Protein AF-A0A3A5IZF4-F1 (afdb_monomer_lite)

Sequence (288 aa):
MKKIKGKARSFSYKRKKVEIQNDMLWRGYRSPIVLQDYNLAYYPVPKCACTTVKEALYLKKYGENHRSLAKSIHRMLPSTTLPEGRLPSTGMTTVAVVREPLERLASAYRHIIVRSRSLERFYDRGDLRGLDPAPDMSGFVSNIEAYCEISHQIRHHVRSFTDFLGHDLSFFDYLIPMEQLSNTAFPNVDLELEYSNSSPTSDVSLTDEAMAKAMSFLAPDYEAMGGIYSKPSDSSWPGYVKSSQLWRYDVAETESKIVDMTKLPSSRLFMKQASGFLRHQLIRGVLD

Foldseek 3Di:
DDDDDDDDDPPPPPPPPDPLQVVLADPPHLDFRDDVVLLETEQEAAQLCSQLVLQQVSCQNPVDGCVVVVDRSCVRRPRAFDVVLDDDPPVGAYEYEDEALVVLLVSLCLPCQVPVLVLVVCVVVVNLVPQDSRDALQSCLVCVVSVVVRDVSSVRSNPAPSRRNNLDVLPHQFYHYSVCVCVDADHSDGTNRPDDPPRDPDLRAYDPVSLVSSCVSCVSNQVSCPPPDHDDDQPPDQSYDPPDDHDDDDPPPPPDDRPSSVPPPPCPPPDPPPPDDDDDDDDDDDDD

pLDDT: mean 73.34, std 24.17, range [23.0, 97.62]

Radius of gyration: 24.53 Å; chains: 1; bounding box: 95×65×72 Å

Secondary structure (DSSP, 8-state):
-----------------SHHHHTTBGGG-SSSEEEGGGTEEEEPPTTTTHHHHHHHHHHHHHSS-GGGGTS-HHHHS---PPGGGPPP--SSEEEEEE--HHHHHHHHHIIIIIIT-TTHHHHTTTTTTT--SS--HHHHHHTHHHHHHH-HHHHHHHS-HHHHH-S-GGG-SEEEEGGGGGGSPPTTS---------S--------HHHHHHHHHHTHHHHHHTBTTB-PPPTT--TT---TT-------TT-TT----GGGS---TTS---S--SS----------

Structure (mmCIF, N/CA/C/O backbone):
data_AF-A0A3A5IZF4-F1
#
_entry.id   AF-A0A3A5IZF4-F1
#
loop_
_atom_site.group_PDB
_atom_site.id
_atom_site.type_symbol
_atom_site.label_atom_id
_atom_site.label_alt_id
_atom_site.label_comp_id
_atom_site.label_asym_id
_atom_site.label_entity_id
_atom_site.label_seq_id
_atom_site.pdbx_PDB_ins_code
_atom_site.Cartn_x
_atom_site.Cartn_y
_atom_site.Cartn_z
_atom_site.occupancy
_atom_site.B_iso_or_equiv
_atom_site.auth_seq_id
_atom_site.auth_comp_id
_atom_site.auth_asym_id
_atom_site.auth_atom_id
_atom_site.pdbx_PDB_model_num
ATOM 1 N N . MET A 1 1 ? 46.030 5.845 47.466 1.00 42.72 1 MET A N 1
ATOM 2 C CA . MET A 1 1 ? 44.941 6.009 46.470 1.00 42.72 1 MET A CA 1
ATOM 3 C C . MET A 1 1 ? 43.845 4.975 46.742 1.00 42.72 1 MET A C 1
ATOM 5 O O . MET A 1 1 ? 44.114 3.784 46.645 1.00 42.72 1 MET A O 1
ATOM 9 N N . LYS A 1 2 ? 42.642 5.401 47.160 1.00 38.25 2 LYS A N 1
ATOM 10 C CA . LYS A 1 2 ? 41.496 4.510 47.446 1.00 38.25 2 LYS A CA 1
ATOM 11 C C . LYS A 1 2 ? 40.803 4.120 46.130 1.00 38.25 2 LYS A C 1
ATOM 13 O O . LYS A 1 2 ? 40.319 4.994 45.420 1.00 38.25 2 LYS A O 1
ATOM 18 N N . LYS A 1 3 ? 40.749 2.823 45.801 1.00 37.09 3 LYS A N 1
ATOM 19 C CA . LYS A 1 3 ? 39.998 2.306 44.640 1.00 37.09 3 LYS A CA 1
ATOM 20 C C . LYS A 1 3 ? 38.497 2.316 44.950 1.00 37.09 3 LYS A C 1
ATOM 22 O O . LYS A 1 3 ? 38.030 1.527 45.768 1.00 37.09 3 LYS A O 1
ATOM 27 N N . ILE A 1 4 ? 37.748 3.192 44.285 1.00 41.44 4 ILE A N 1
ATOM 28 C CA . ILE A 1 4 ? 36.281 3.207 44.308 1.00 41.44 4 ILE A CA 1
ATOM 29 C C . ILE A 1 4 ? 35.794 2.077 43.388 1.00 41.44 4 ILE A C 1
ATOM 31 O O . ILE A 1 4 ? 35.966 2.137 42.173 1.00 41.44 4 ILE A O 1
ATOM 35 N N . LYS A 1 5 ? 35.217 1.015 43.964 1.00 40.66 5 LYS A N 1
ATOM 36 C CA . LYS A 1 5 ? 34.540 -0.051 43.209 1.00 40.66 5 LYS A CA 1
ATOM 37 C C . LYS A 1 5 ? 33.142 0.435 42.813 1.00 40.66 5 LYS A C 1
ATOM 39 O O . LYS A 1 5 ? 32.214 0.370 43.616 1.00 40.66 5 LYS A O 1
ATOM 44 N N . GLY A 1 6 ? 32.990 0.917 41.582 1.00 39.72 6 GLY A N 1
ATOM 45 C CA . GLY A 1 6 ? 31.678 1.179 40.991 1.00 39.72 6 GLY A CA 1
ATOM 46 C C . GLY A 1 6 ? 30.940 -0.136 40.730 1.00 39.72 6 GLY A C 1
ATOM 47 O O . GLY A 1 6 ? 31.374 -0.938 39.907 1.00 39.72 6 GLY A O 1
ATOM 48 N N . LYS A 1 7 ? 29.831 -0.377 41.438 1.00 40.91 7 LYS A N 1
ATOM 49 C CA . LYS A 1 7 ? 28.883 -1.452 41.109 1.00 40.91 7 LYS A CA 1
ATOM 50 C C . LYS A 1 7 ? 28.214 -1.109 39.776 1.00 40.91 7 LYS A C 1
ATOM 52 O O . LYS A 1 7 ? 27.367 -0.221 39.728 1.00 40.91 7 LYS A O 1
ATOM 57 N N . ALA A 1 8 ? 28.569 -1.827 38.714 1.00 38.34 8 ALA A N 1
ATOM 58 C CA . ALA A 1 8 ? 27.803 -1.822 37.476 1.00 38.34 8 ALA A CA 1
ATOM 59 C C . ALA A 1 8 ? 26.391 -2.353 37.775 1.00 38.34 8 ALA A C 1
ATOM 61 O O . ALA A 1 8 ? 26.216 -3.519 38.131 1.00 38.34 8 ALA A O 1
ATOM 62 N N . ARG A 1 9 ? 25.379 -1.482 37.691 1.00 42.41 9 ARG A N 1
ATOM 63 C CA . ARG A 1 9 ? 23.973 -1.894 37.718 1.00 42.41 9 ARG A CA 1
ATOM 64 C C . ARG A 1 9 ? 23.680 -2.592 36.393 1.00 42.41 9 ARG A C 1
ATOM 66 O O . ARG A 1 9 ? 23.630 -1.940 35.354 1.00 42.41 9 ARG A O 1
ATOM 73 N N . SER A 1 10 ? 23.502 -3.908 36.423 1.00 33.62 10 SER A N 1
ATOM 74 C CA . SER A 1 10 ? 22.972 -4.649 35.285 1.00 33.62 10 SER A CA 1
ATOM 75 C C . SER A 1 10 ? 21.503 -4.262 35.092 1.00 33.62 10 SER A C 1
ATOM 77 O O . SER A 1 10 ? 20.615 -4.690 35.827 1.00 33.62 10 SER A O 1
ATOM 79 N N . PHE A 1 11 ? 21.233 -3.415 34.100 1.00 35.97 11 PHE A N 1
ATOM 80 C CA . PHE A 1 11 ? 19.876 -3.216 33.603 1.00 35.97 11 PHE A CA 1
ATOM 81 C C . PHE A 1 11 ? 19.454 -4.488 32.857 1.00 35.97 11 PHE A C 1
ATOM 83 O O . PHE A 1 11 ? 19.734 -4.673 31.675 1.00 35.97 11 PHE A O 1
ATOM 90 N N . SER A 1 12 ? 18.803 -5.403 33.574 1.00 34.12 12 SER A N 1
ATOM 91 C CA . SER A 1 12 ? 18.120 -6.550 32.981 1.00 34.12 12 SER A CA 1
ATOM 92 C C . SER A 1 12 ? 16.868 -6.053 32.255 1.00 34.12 12 SER A C 1
ATOM 94 O O . SER A 1 12 ? 15.780 -6.003 32.832 1.00 34.12 12 SER A O 1
ATOM 96 N N . TYR A 1 13 ? 17.008 -5.696 30.979 1.00 39.75 13 TYR A N 1
ATOM 97 C CA . TYR A 1 13 ? 15.871 -5.442 30.099 1.00 39.75 13 TYR A CA 1
ATOM 98 C C . TYR A 1 13 ? 15.154 -6.778 29.843 1.00 39.75 13 TYR A C 1
ATOM 100 O O . TYR A 1 13 ? 15.543 -7.561 28.972 1.00 39.75 13 TYR A O 1
ATOM 108 N N . LYS A 1 14 ? 14.127 -7.094 30.646 1.00 39.78 14 LYS A N 1
ATOM 109 C CA . LYS A 1 14 ? 13.234 -8.227 30.369 1.00 39.78 14 LYS A CA 1
ATOM 110 C C . LYS A 1 14 ? 12.574 -7.959 29.016 1.00 39.78 14 LYS A C 1
ATOM 112 O O . LYS A 1 14 ? 11.719 -7.088 28.903 1.00 39.78 14 LYS A O 1
ATOM 117 N N . ARG A 1 15 ? 12.978 -8.692 27.974 1.00 43.16 15 ARG A N 1
ATOM 118 C CA . ARG A 1 15 ? 12.297 -8.678 26.672 1.00 43.16 15 ARG A CA 1
ATOM 119 C C . ARG A 1 15 ? 10.839 -9.108 26.886 1.00 43.16 15 ARG A C 1
ATOM 121 O O . ARG A 1 15 ? 10.589 -10.306 26.989 1.00 43.16 15 ARG A O 1
ATOM 128 N N . LYS A 1 16 ? 9.893 -8.158 26.907 1.00 46.53 16 LYS A N 1
ATOM 129 C CA . LYS A 1 16 ? 8.467 -8.403 26.617 1.00 46.53 16 LYS A CA 1
ATOM 130 C C . LYS A 1 16 ? 8.398 -8.970 25.195 1.00 46.53 16 LYS A C 1
ATOM 132 O O . LYS A 1 16 ? 8.444 -8.239 24.208 1.00 46.53 16 LYS A O 1
ATOM 137 N N . LYS A 1 17 ? 8.483 -10.293 25.067 1.00 44.72 17 LYS A N 1
ATOM 138 C CA . LYS A 1 17 ? 8.688 -10.974 23.787 1.00 44.72 17 LYS A CA 1
ATOM 139 C C . LYS A 1 17 ? 7.335 -11.499 23.295 1.00 44.72 17 LYS A C 1
ATOM 141 O O . LYS A 1 17 ? 6.759 -12.374 23.914 1.00 44.72 17 LYS A O 1
ATOM 146 N N . VAL A 1 18 ? 6.915 -11.022 22.123 1.00 50.50 18 VAL A N 1
ATOM 147 C CA . VAL A 1 18 ? 5.975 -11.681 21.183 1.00 50.50 18 VAL A CA 1
ATOM 148 C C . VAL A 1 18 ? 4.473 -11.604 21.502 1.00 50.50 18 VAL A C 1
ATOM 150 O O . VAL A 1 18 ? 3.691 -11.659 20.563 1.00 50.50 18 VAL A O 1
ATOM 153 N N . GLU A 1 19 ? 4.050 -11.364 22.740 1.00 57.06 19 GLU A N 1
ATOM 154 C CA . GLU A 1 19 ? 2.611 -11.345 23.082 1.00 57.06 19 GLU A CA 1
ATOM 155 C C . GLU A 1 19 ? 1.831 -10.171 22.442 1.00 57.06 19 GLU A C 1
ATOM 157 O O . GLU A 1 19 ? 0.735 -10.363 21.932 1.00 57.06 19 GLU A O 1
ATOM 162 N N . ILE A 1 20 ? 2.488 -9.011 22.320 1.00 60.38 20 ILE A N 1
ATOM 163 C CA . ILE A 1 20 ? 2.011 -7.720 21.763 1.00 60.38 20 ILE A CA 1
ATOM 164 C C . ILE A 1 20 ? 1.527 -7.801 20.294 1.00 60.38 20 ILE A C 1
ATOM 166 O O . ILE A 1 20 ? 0.891 -6.895 19.769 1.00 60.38 20 ILE A O 1
ATOM 170 N N . GLN A 1 21 ? 1.921 -8.834 19.546 1.00 61.97 21 GLN A N 1
ATOM 171 C CA . GLN A 1 21 ? 1.501 -8.953 18.142 1.00 61.97 21 GLN A CA 1
ATOM 172 C C . GLN A 1 21 ? 0.194 -9.722 18.005 1.00 61.97 21 GLN A C 1
ATOM 174 O O . GLN A 1 21 ? -0.577 -9.444 17.098 1.00 61.97 21 GLN A O 1
ATOM 179 N N . ASN A 1 22 ? -0.043 -10.707 18.868 1.00 66.81 22 ASN A N 1
ATOM 180 C CA . ASN A 1 22 ? -1.148 -11.639 18.682 1.00 66.81 22 ASN A CA 1
ATOM 181 C C . ASN A 1 22 ? -2.485 -11.071 19.168 1.00 66.81 22 ASN A C 1
ATOM 183 O O . ASN A 1 22 ? -3.523 -11.494 18.673 1.00 66.81 22 ASN A O 1
ATOM 187 N N . ASP A 1 23 ? -2.475 -10.125 20.105 1.00 77.00 23 ASP A N 1
ATOM 188 C CA . ASP A 1 23 ? -3.684 -9.489 20.641 1.00 77.00 23 ASP A CA 1
ATOM 189 C C . ASP A 1 23 ? -4.308 -8.481 19.660 1.00 77.00 23 ASP A C 1
ATOM 191 O O . ASP A 1 23 ? -5.529 -8.331 19.621 1.00 77.00 23 ASP A O 1
ATOM 195 N N . MET A 1 24 ? -3.485 -7.846 18.819 1.00 76.94 24 MET A N 1
ATOM 196 C CA . MET A 1 24 ? -3.928 -6.965 17.734 1.00 76.94 24 MET A CA 1
ATOM 197 C C . MET A 1 24 ? -4.220 -7.703 16.419 1.00 76.94 24 MET A C 1
ATOM 199 O O . MET A 1 24 ? -4.469 -7.062 15.398 1.00 76.94 24 MET A O 1
ATOM 203 N N . LEU A 1 25 ? -4.176 -9.036 16.402 1.00 77.38 25 LEU A N 1
ATOM 204 C CA . LEU A 1 25 ? -4.427 -9.853 15.215 1.00 77.38 25 LEU A CA 1
ATOM 205 C C . LEU A 1 25 ? -5.653 -10.743 15.429 1.00 77.38 25 LEU A C 1
ATOM 207 O O . LEU A 1 25 ? -5.749 -11.494 16.399 1.00 77.38 25 LEU A O 1
ATOM 211 N N . TRP A 1 26 ? -6.612 -10.684 14.505 1.00 69.00 26 TRP A N 1
ATOM 212 C CA . TRP A 1 26 ? -7.848 -11.451 14.644 1.00 69.00 26 TRP A CA 1
ATOM 213 C C . TRP A 1 26 ? -7.587 -12.954 14.505 1.00 69.00 26 TRP A C 1
ATOM 215 O O . TRP A 1 26 ? -7.208 -13.408 13.435 1.00 69.00 26 TRP A O 1
ATOM 225 N N . ARG A 1 27 ? -7.805 -13.750 15.564 1.00 71.31 27 ARG A N 1
ATOM 226 C CA . ARG A 1 27 ? -7.723 -15.232 15.541 1.00 71.31 27 ARG A CA 1
ATOM 227 C C . ARG A 1 27 ? -6.447 -15.792 14.877 1.00 71.31 27 ARG A C 1
ATOM 229 O O . ARG A 1 27 ? -6.494 -16.821 14.209 1.00 71.31 27 ARG A O 1
ATOM 236 N N . GLY A 1 28 ? -5.311 -15.105 15.023 1.00 62.81 28 GLY A N 1
ATOM 237 C CA . GLY A 1 28 ? -4.039 -15.492 14.394 1.00 62.81 28 GLY A CA 1
ATOM 238 C C . GLY A 1 28 ? -3.924 -15.171 12.895 1.00 62.81 28 GLY A C 1
ATOM 239 O O . GLY A 1 28 ? -2.884 -15.444 12.290 1.00 62.81 28 GLY A O 1
ATOM 240 N N . TYR A 1 29 ? -4.944 -14.556 12.291 1.00 59.88 29 TYR A N 1
ATOM 241 C CA . TYR A 1 29 ? -4.847 -13.973 10.960 1.00 59.88 29 TYR A CA 1
ATOM 242 C C . TYR A 1 29 ? -3.931 -12.759 10.994 1.00 59.88 29 TYR A C 1
ATOM 244 O O . TYR A 1 29 ? -3.938 -11.963 11.924 1.00 59.88 29 TYR A O 1
ATOM 252 N N . ARG A 1 30 ? -3.156 -12.587 9.927 1.00 77.62 30 ARG A N 1
ATOM 253 C CA . ARG A 1 30 ? -2.242 -11.451 9.765 1.00 77.62 30 ARG A CA 1
ATOM 254 C C . ARG A 1 30 ? -2.934 -10.163 9.281 1.00 77.62 30 ARG A C 1
ATOM 256 O O . ARG A 1 30 ? -2.248 -9.180 9.025 1.00 77.62 30 ARG A O 1
ATOM 263 N N . SER A 1 31 ? -4.253 -10.196 9.093 1.00 81.88 31 SER A N 1
ATOM 264 C CA . SER A 1 31 ? -5.141 -9.074 8.765 1.00 81.88 31 SER A CA 1
ATOM 265 C C . SER A 1 31 ? -6.592 -9.516 9.048 1.00 81.88 31 SER A C 1
ATOM 267 O O . SER A 1 31 ? -6.888 -10.686 8.786 1.00 81.88 31 SER A O 1
ATOM 269 N N . PRO A 1 32 ? -7.488 -8.652 9.561 1.00 90.69 32 PRO A N 1
ATOM 270 C CA . PRO A 1 32 ? -7.263 -7.248 9.916 1.00 90.69 32 PRO A CA 1
ATOM 271 C C . PRO A 1 32 ? -6.422 -7.061 11.185 1.00 90.69 32 PRO A C 1
ATOM 273 O O . PRO A 1 32 ? -6.225 -7.990 11.972 1.00 90.69 32 PRO A O 1
ATOM 276 N N . ILE A 1 33 ? -5.949 -5.831 11.381 1.00 91.44 33 ILE A N 1
ATOM 277 C CA . ILE A 1 33 ? -5.422 -5.348 12.661 1.00 91.44 33 ILE A CA 1
ATOM 278 C C . ILE A 1 33 ? -6.618 -4.971 13.530 1.00 91.44 33 ILE A C 1
ATOM 280 O O . ILE A 1 33 ? -7.417 -4.123 13.137 1.00 91.44 33 ILE A O 1
ATOM 284 N N . VAL A 1 34 ? -6.744 -5.585 14.702 1.00 91.06 34 VAL A N 1
ATOM 285 C CA . VAL A 1 34 ? -7.886 -5.402 15.601 1.00 91.06 34 VAL A CA 1
ATOM 286 C C . VAL A 1 34 ? -7.505 -4.633 16.856 1.00 91.06 34 VAL A C 1
ATOM 288 O O . VAL A 1 34 ? -6.487 -4.899 17.490 1.00 91.06 34 VAL A O 1
ATOM 291 N N . LEU A 1 35 ? -8.349 -3.680 17.236 1.00 91.25 35 LEU A N 1
ATOM 292 C CA . LEU A 1 35 ? -8.283 -2.978 18.512 1.00 91.25 35 LEU A CA 1
ATOM 293 C C . LEU A 1 35 ? -9.603 -3.240 19.238 1.00 91.25 35 LEU A C 1
ATOM 295 O O . LEU A 1 35 ? -10.577 -2.513 19.059 1.00 91.25 35 LEU A O 1
ATOM 299 N N . GLN A 1 36 ? -9.633 -4.312 20.036 1.00 90.31 36 GLN A N 1
ATOM 300 C CA . GLN A 1 36 ? -10.857 -4.788 20.696 1.00 90.31 36 GLN A CA 1
ATOM 301 C C . GLN A 1 36 ? -11.492 -3.723 21.599 1.00 90.31 36 GLN A C 1
ATOM 303 O O . GLN A 1 36 ? -12.694 -3.501 21.508 1.00 90.31 36 GLN A O 1
ATOM 308 N N . ASP A 1 37 ? -10.678 -3.011 22.386 1.00 90.69 37 ASP A N 1
ATOM 309 C CA . ASP A 1 37 ? -11.132 -1.959 23.314 1.00 90.69 37 ASP A CA 1
ATOM 310 C C . ASP A 1 37 ? -11.831 -0.786 22.605 1.00 90.69 37 ASP A C 1
ATOM 312 O O . ASP A 1 37 ? -12.545 -0.013 23.235 1.00 90.69 37 ASP A O 1
ATOM 316 N N . TYR A 1 38 ? -11.628 -0.667 21.292 1.00 92.75 38 TYR A N 1
ATOM 317 C CA . TYR A 1 38 ? -12.172 0.388 20.441 1.00 92.75 38 TYR A CA 1
ATOM 318 C C . TYR A 1 38 ? -13.175 -0.157 19.411 1.00 92.75 38 TYR A C 1
ATOM 320 O O . TYR A 1 38 ? -13.586 0.570 18.514 1.00 92.75 38 TYR A O 1
ATOM 328 N N . ASN A 1 39 ? -13.556 -1.439 19.498 1.00 93.25 39 ASN A N 1
ATOM 329 C CA . ASN A 1 39 ? -14.444 -2.102 18.539 1.00 93.25 39 ASN A CA 1
ATOM 330 C C . ASN A 1 39 ? -14.054 -1.840 17.066 1.00 93.25 39 ASN A C 1
ATOM 332 O O . ASN A 1 39 ? -14.888 -1.441 16.251 1.00 93.25 39 ASN A O 1
ATOM 336 N N . LEU A 1 40 ? -12.770 -2.018 16.735 1.00 93.69 40 LEU A N 1
ATOM 337 C CA . LEU A 1 40 ? -12.198 -1.591 15.456 1.00 93.69 40 LEU A CA 1
ATOM 338 C C . LEU A 1 40 ? -11.391 -2.701 14.771 1.00 93.69 40 LEU A C 1
ATOM 340 O O . LEU A 1 40 ? -10.536 -3.336 15.393 1.00 93.69 40 LEU A O 1
ATOM 344 N N . ALA A 1 41 ? -11.599 -2.863 13.465 1.00 94.19 41 ALA A N 1
ATOM 345 C CA . ALA A 1 41 ? -10.833 -3.725 12.572 1.00 94.19 41 ALA A CA 1
ATOM 346 C C . ALA A 1 41 ? -10.305 -2.921 11.369 1.00 94.19 41 ALA A C 1
ATOM 348 O O . ALA A 1 41 ? -11.053 -2.561 10.460 1.00 94.19 41 ALA A O 1
ATOM 349 N N . TYR A 1 42 ? -8.997 -2.661 11.347 1.00 94.81 42 TYR A N 1
ATOM 350 C CA . TYR A 1 42 ? -8.316 -1.956 10.263 1.00 94.81 42 TYR A CA 1
ATOM 351 C C . TYR A 1 42 ? -7.698 -2.933 9.257 1.00 94.81 42 TYR A C 1
ATOM 353 O O . TYR A 1 42 ? -6.913 -3.810 9.630 1.00 94.81 42 TYR A O 1
ATOM 361 N N . TYR A 1 43 ? -7.998 -2.743 7.972 1.00 95.00 43 TYR A N 1
ATOM 362 C CA . TYR A 1 43 ? -7.462 -3.528 6.860 1.00 95.00 43 TYR A CA 1
ATOM 363 C C . TYR A 1 43 ? -6.373 -2.733 6.122 1.00 95.00 43 TYR A C 1
ATOM 365 O O . TYR A 1 43 ? -6.665 -1.856 5.305 1.00 95.00 43 TYR A O 1
ATOM 373 N N . PRO A 1 44 ? -5.085 -2.996 6.408 1.00 95.00 44 PRO A N 1
ATOM 374 C CA . PRO A 1 44 ? -4.003 -2.180 5.881 1.00 95.00 44 PRO A CA 1
ATOM 375 C C . PRO A 1 44 ? -3.625 -2.550 4.445 1.00 95.00 44 PRO A C 1
ATOM 377 O O . PRO A 1 44 ? -3.018 -3.597 4.202 1.00 95.00 44 PRO A O 1
ATOM 380 N N . VAL A 1 45 ? -3.818 -1.618 3.515 1.00 95.31 45 VAL A N 1
ATOM 381 C CA . VAL A 1 45 ? -3.341 -1.748 2.132 1.00 95.31 45 VAL A CA 1
ATOM 382 C C . VAL A 1 45 ? -1.946 -1.123 1.978 1.00 95.31 45 VAL A C 1
ATOM 384 O O . VAL A 1 45 ? -1.727 0.013 2.420 1.00 95.31 45 VAL A O 1
ATOM 387 N N . PRO A 1 46 ? -0.968 -1.815 1.357 1.00 95.62 46 PRO A N 1
ATOM 388 C CA . PRO A 1 46 ? 0.326 -1.218 1.055 1.00 95.62 46 PRO A CA 1
ATOM 389 C C . PRO A 1 46 ? 0.177 0.109 0.307 1.00 95.62 46 PRO A C 1
ATOM 391 O O . PRO A 1 46 ? -0.649 0.246 -0.588 1.00 95.62 46 PRO A O 1
ATOM 394 N N . LYS A 1 47 ? 1.022 1.084 0.664 1.00 94.50 47 LYS A N 1
ATOM 395 C CA . LYS A 1 47 ? 1.124 2.396 -0.007 1.00 94.50 47 LYS A CA 1
ATOM 396 C C . LYS A 1 47 ? -0.090 3.336 0.150 1.00 94.50 47 LYS A C 1
ATOM 398 O O . LYS A 1 47 ? -0.042 4.444 -0.379 1.00 94.50 47 LYS A O 1
ATOM 403 N N . CYS A 1 48 ? -1.070 2.972 0.978 1.00 93.75 48 CYS A N 1
ATOM 404 C CA . CYS A 1 48 ? -2.195 3.819 1.404 1.00 93.75 48 CYS A CA 1
ATOM 405 C C . CYS A 1 48 ? -2.000 4.314 2.850 1.00 93.75 48 CYS A C 1
ATOM 407 O O . CYS A 1 48 ? -2.785 3.994 3.734 1.00 93.75 48 CYS A O 1
ATOM 409 N N . ALA A 1 49 ? -0.867 4.972 3.133 1.00 91.50 49 ALA A N 1
ATOM 410 C CA . ALA A 1 49 ? -0.486 5.445 4.478 1.00 91.50 49 ALA A CA 1
ATOM 411 C C . ALA A 1 49 ? -0.487 4.375 5.601 1.00 91.50 49 ALA A C 1
ATOM 413 O O . ALA A 1 49 ? -0.482 4.698 6.788 1.00 91.50 49 ALA A O 1
ATOM 414 N N . CYS A 1 50 ? -0.427 3.084 5.249 1.00 92.12 50 CYS A N 1
ATOM 415 C CA . CYS A 1 50 ? -0.539 2.001 6.228 1.00 92.12 50 CYS A CA 1
ATOM 416 C C . CYS A 1 50 ? 0.546 2.008 7.316 1.00 92.12 50 CYS A C 1
ATOM 418 O O . CYS A 1 50 ? 0.289 1.523 8.410 1.00 92.12 50 CYS A O 1
ATOM 420 N N . THR A 1 51 ? 1.746 2.538 7.055 1.00 91.44 51 THR A N 1
ATOM 421 C CA . THR A 1 51 ? 2.786 2.698 8.085 1.00 91.44 51 THR A CA 1
ATOM 422 C C . THR A 1 51 ? 2.325 3.678 9.160 1.00 91.44 51 THR A C 1
ATOM 424 O O . THR A 1 51 ? 2.299 3.303 10.326 1.00 91.44 51 THR A O 1
ATOM 427 N N . THR A 1 52 ? 1.885 4.873 8.759 1.00 91.12 52 THR A N 1
ATOM 428 C CA . THR A 1 52 ? 1.389 5.930 9.651 1.00 91.12 52 THR A CA 1
ATOM 429 C C . THR A 1 52 ? 0.225 5.435 10.504 1.00 91.12 52 THR A C 1
ATOM 431 O O . THR A 1 52 ? 0.275 5.527 11.726 1.00 91.12 52 THR A O 1
ATOM 434 N N . VAL A 1 53 ? -0.784 4.813 9.882 1.00 93.19 53 VAL A N 1
ATOM 435 C CA . VAL A 1 53 ? -1.951 4.297 10.617 1.00 93.19 53 VAL A CA 1
ATOM 436 C C . VAL A 1 53 ? -1.547 3.191 11.595 1.00 93.19 53 VAL A C 1
ATOM 438 O O . VAL A 1 53 ? -1.978 3.198 12.743 1.00 93.19 53 VAL A O 1
ATOM 441 N N . LYS A 1 54 ? -0.673 2.258 11.195 1.00 93.00 54 LYS A N 1
ATOM 442 C CA . LYS A 1 54 ? -0.192 1.196 12.097 1.00 93.00 54 LYS A CA 1
ATOM 443 C C . LYS A 1 54 ? 0.600 1.745 13.276 1.00 93.00 54 LYS A C 1
ATOM 445 O O . LYS A 1 54 ? 0.461 1.227 14.378 1.00 93.00 54 LYS A O 1
ATOM 450 N N . GLU A 1 55 ? 1.442 2.749 13.048 1.00 91.81 5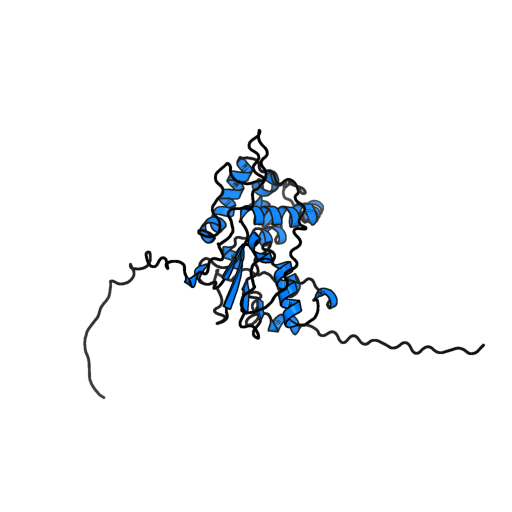5 GLU A N 1
ATOM 451 C CA . GLU A 1 55 ? 2.209 3.402 14.109 1.00 91.81 55 GLU A CA 1
ATOM 452 C C . GLU A 1 55 ? 1.283 4.112 15.104 1.00 91.81 55 GLU A C 1
ATOM 454 O O . GLU A 1 55 ? 1.453 3.924 16.309 1.00 91.81 55 GLU A O 1
ATOM 459 N N . ALA A 1 56 ? 0.272 4.836 14.616 1.00 92.19 56 ALA A N 1
ATOM 460 C CA . ALA A 1 56 ? -0.714 5.515 15.455 1.00 92.19 56 ALA A CA 1
ATOM 461 C C . ALA A 1 56 ? -1.579 4.526 16.254 1.00 92.19 56 ALA A C 1
ATOM 463 O O . ALA A 1 56 ? -1.718 4.667 17.467 1.00 92.19 56 ALA A O 1
ATOM 464 N N . LEU A 1 57 ? -2.090 3.470 15.610 1.00 92.56 57 LEU A N 1
ATOM 465 C CA . LEU A 1 57 ? -2.850 2.409 16.281 1.00 92.56 57 LEU A CA 1
ATOM 466 C C . LEU A 1 57 ? -2.014 1.692 17.348 1.00 92.56 57 LEU A C 1
ATOM 468 O O . LEU A 1 57 ? -2.507 1.412 18.440 1.00 92.56 57 LEU A O 1
ATOM 472 N N . TYR A 1 58 ? -0.742 1.412 17.050 1.00 91.81 58 TYR A N 1
ATOM 473 C CA . TYR A 1 58 ? 0.178 0.816 18.014 1.00 91.81 58 TYR A CA 1
ATOM 474 C C . TYR A 1 58 ? 0.395 1.742 19.215 1.00 91.81 58 TYR A C 1
ATOM 476 O O . TYR A 1 58 ? 0.252 1.309 20.359 1.00 91.81 58 TYR A O 1
ATOM 484 N N . LEU A 1 59 ? 0.709 3.017 18.962 1.00 91.00 59 LEU A N 1
ATOM 485 C CA . LEU A 1 59 ? 0.904 4.016 20.010 1.00 91.00 59 LEU A CA 1
ATOM 486 C C . LEU A 1 59 ? -0.348 4.145 20.880 1.00 91.00 59 LEU A C 1
ATOM 488 O O . LEU A 1 59 ? -0.240 4.157 22.102 1.00 91.00 59 LEU A O 1
ATOM 492 N N . LYS A 1 60 ? -1.535 4.159 20.269 1.00 91.88 60 LYS A N 1
ATOM 493 C CA . LYS A 1 60 ? -2.807 4.237 20.986 1.00 91.88 60 LYS A CA 1
ATOM 494 C C . LYS A 1 60 ? -3.063 3.021 21.876 1.00 91.88 60 LYS A C 1
ATOM 496 O O . LYS A 1 60 ? -3.519 3.184 23.004 1.00 91.88 60 LYS A O 1
ATOM 501 N N . LYS A 1 61 ? -2.774 1.810 21.386 1.00 90.38 61 LYS A N 1
ATOM 502 C CA . LYS A 1 61 ? -2.978 0.565 22.144 1.00 90.38 61 LYS A CA 1
ATOM 503 C C . LYS A 1 61 ? -2.005 0.437 23.317 1.00 90.38 61 LYS A C 1
ATOM 505 O O . LYS A 1 61 ? -2.399 -0.039 24.378 1.00 90.38 61 LYS A O 1
ATOM 510 N N . TYR A 1 62 ? -0.748 0.839 23.128 1.00 88.81 62 TYR A N 1
ATOM 511 C CA . TYR A 1 62 ? 0.329 0.550 24.082 1.00 88.81 62 TYR A CA 1
ATOM 512 C C . TYR A 1 62 ? 0.834 1.751 24.880 1.00 88.81 62 TYR A C 1
ATOM 514 O O . TYR A 1 62 ? 1.576 1.562 25.842 1.00 88.81 62 TYR A O 1
ATOM 522 N N . GLY A 1 63 ? 0.466 2.971 24.495 1.00 89.19 63 GLY A N 1
ATOM 523 C CA . GLY A 1 63 ? 0.970 4.204 25.101 1.00 89.19 63 GLY A CA 1
ATOM 524 C C . GLY A 1 63 ? 2.448 4.489 24.808 1.00 89.19 63 GLY A C 1
ATOM 525 O O . GLY A 1 63 ? 3.021 5.391 25.410 1.00 89.19 63 GLY A O 1
ATOM 526 N N . GLU A 1 64 ? 3.090 3.736 23.905 1.00 86.81 64 GLU A N 1
ATOM 527 C CA . GLU A 1 64 ? 4.496 3.919 23.528 1.00 86.81 64 GLU A CA 1
ATOM 528 C C . GLU A 1 64 ? 4.766 3.612 22.045 1.00 86.81 64 GLU A C 1
ATOM 530 O O . GLU A 1 64 ? 4.027 2.876 21.389 1.00 86.81 64 GLU A O 1
ATOM 535 N N . ASN A 1 65 ? 5.857 4.158 21.497 1.00 84.19 65 ASN A N 1
ATOM 536 C CA . ASN A 1 65 ? 6.242 3.928 20.105 1.00 84.19 65 ASN A CA 1
ATOM 537 C C . ASN A 1 65 ? 6.914 2.553 19.925 1.00 84.19 65 ASN A C 1
ATOM 539 O O . ASN A 1 65 ? 7.857 2.213 20.639 1.00 84.19 65 ASN A O 1
ATOM 543 N N . HIS A 1 66 ? 6.505 1.799 18.899 1.00 81.94 66 HIS A N 1
ATOM 544 C CA . HIS A 1 66 ? 7.055 0.476 18.570 1.00 81.94 66 HIS A CA 1
ATOM 545 C C . HIS A 1 66 ? 8.579 0.452 18.331 1.00 81.94 66 HIS A C 1
ATOM 547 O O . HIS A 1 66 ? 9.208 -0.605 18.440 1.00 81.94 66 HIS A O 1
ATOM 553 N N . ARG A 1 67 ? 9.197 1.600 18.011 1.00 78.06 67 ARG A N 1
ATOM 554 C CA . ARG A 1 67 ? 10.649 1.732 17.799 1.00 78.06 67 ARG A CA 1
ATOM 555 C C . ARG A 1 67 ? 11.467 1.304 19.019 1.00 78.06 67 ARG A C 1
ATOM 557 O O . ARG A 1 67 ? 12.586 0.826 18.836 1.00 78.06 67 ARG A O 1
ATOM 564 N N . SER A 1 68 ? 10.902 1.372 20.229 1.00 70.56 68 SER A N 1
ATOM 565 C CA . SER A 1 68 ? 11.527 0.840 21.452 1.00 70.56 68 SER A CA 1
ATOM 566 C C . SER A 1 68 ? 11.836 -0.664 21.365 1.00 70.56 68 SER A C 1
ATOM 568 O O . SER A 1 68 ? 12.746 -1.156 22.032 1.00 70.56 68 SER A O 1
ATOM 570 N N . LEU A 1 69 ? 11.138 -1.399 20.491 1.00 71.31 69 LEU A N 1
ATOM 571 C CA . LEU A 1 69 ? 11.296 -2.842 20.300 1.00 71.31 69 LEU A CA 1
ATOM 572 C C . LEU A 1 69 ? 12.280 -3.225 19.183 1.00 71.31 69 LEU A C 1
ATOM 574 O O . LEU A 1 69 ? 12.455 -4.421 18.928 1.00 71.31 69 LEU A O 1
ATOM 578 N N . ALA A 1 70 ? 12.899 -2.251 18.502 1.00 68.31 70 ALA A N 1
ATOM 579 C CA . ALA A 1 70 ? 13.820 -2.458 17.375 1.00 68.31 70 ALA A CA 1
ATOM 580 C C . ALA A 1 70 ? 13.271 -3.395 16.270 1.00 68.31 70 ALA A C 1
ATOM 582 O O . ALA A 1 70 ? 14.020 -4.100 15.589 1.00 68.31 70 ALA A O 1
ATOM 583 N N . LYS A 1 71 ? 11.947 -3.436 16.093 1.00 73.56 71 LYS A N 1
ATOM 584 C CA . LYS A 1 71 ? 11.264 -4.207 15.046 1.00 73.56 71 LYS A CA 1
ATOM 585 C C . LYS A 1 71 ? 10.528 -3.250 14.122 1.00 73.56 71 LYS A C 1
ATOM 587 O O . LYS A 1 71 ? 9.914 -2.308 14.591 1.00 73.56 71 LYS A O 1
ATOM 592 N N . SER A 1 72 ? 10.544 -3.524 12.818 1.00 84.44 72 SER A N 1
ATOM 593 C CA . SER A 1 72 ? 9.711 -2.784 11.862 1.00 84.44 72 SER A CA 1
ATOM 594 C C . SER A 1 72 ? 8.227 -3.013 12.152 1.00 84.44 72 SER A C 1
ATOM 596 O O . SER A 1 72 ? 7.812 -4.168 12.297 1.00 84.44 72 SER A O 1
ATOM 598 N N . ILE A 1 73 ? 7.423 -1.945 12.135 1.00 86.31 73 ILE A N 1
ATOM 599 C CA . ILE A 1 73 ? 5.964 -2.024 12.281 1.00 86.31 73 ILE A CA 1
ATOM 600 C C . ILE A 1 73 ? 5.323 -2.999 11.283 1.00 86.31 73 ILE A C 1
ATOM 602 O O . ILE A 1 73 ? 4.406 -3.722 11.646 1.00 86.31 73 ILE A O 1
ATOM 606 N N . HIS A 1 74 ? 5.864 -3.140 10.068 1.00 85.44 74 HIS A N 1
ATOM 607 C CA . HIS A 1 74 ? 5.350 -4.075 9.055 1.00 85.44 74 HIS A CA 1
ATOM 608 C C . HIS A 1 74 ? 5.616 -5.549 9.381 1.00 85.44 74 HIS A C 1
ATOM 610 O O . HIS A 1 74 ? 4.928 -6.426 8.864 1.00 85.44 74 HIS A O 1
ATOM 616 N N . ARG A 1 75 ? 6.603 -5.839 10.239 1.00 84.44 75 ARG A N 1
ATOM 617 C CA . ARG A 1 75 ? 6.815 -7.186 10.785 1.00 84.44 75 ARG A CA 1
ATOM 618 C C . ARG A 1 75 ? 5.885 -7.458 11.964 1.00 84.44 75 ARG A C 1
ATOM 620 O O . ARG A 1 75 ? 5.598 -8.616 12.241 1.00 84.44 75 ARG A O 1
ATOM 627 N N . MET A 1 76 ? 5.482 -6.413 12.684 1.00 84.25 76 MET A N 1
ATOM 628 C CA . MET A 1 76 ? 4.606 -6.532 13.846 1.00 84.25 76 MET A CA 1
ATOM 629 C C . MET A 1 76 ? 3.138 -6.622 13.452 1.00 84.25 76 MET A C 1
ATOM 631 O O . MET A 1 76 ? 2.439 -7.503 13.928 1.00 84.25 76 MET A O 1
ATOM 635 N N . LEU A 1 77 ? 2.723 -5.741 12.551 1.00 87.50 77 LEU A N 1
ATOM 636 C CA . LEU A 1 77 ? 1.375 -5.599 12.031 1.00 87.50 77 LEU A CA 1
ATOM 637 C C . LEU A 1 77 ? 1.456 -5.704 10.496 1.00 87.50 77 LEU A C 1
ATOM 639 O O . LEU A 1 77 ? 1.539 -4.688 9.795 1.00 87.50 77 LEU A O 1
ATOM 643 N N . PRO A 1 78 ? 1.565 -6.922 9.940 1.00 86.69 78 PRO A N 1
ATOM 644 C CA . PRO A 1 78 ? 1.712 -7.124 8.499 1.00 86.69 78 PRO A CA 1
ATOM 645 C C . PRO A 1 78 ? 0.494 -6.628 7.708 1.00 86.69 78 PRO A C 1
ATOM 647 O O . PRO A 1 78 ? -0.625 -6.591 8.200 1.00 86.69 78 PRO A O 1
ATOM 650 N N . SER A 1 79 ? 0.722 -6.220 6.459 1.00 89.94 79 SER A N 1
ATOM 651 C CA . SER A 1 79 ? -0.351 -6.119 5.462 1.00 89.94 79 SER A CA 1
ATOM 652 C C . SER A 1 79 ? -0.408 -7.447 4.740 1.00 89.94 79 SER A C 1
ATOM 654 O O . SER A 1 79 ? 0.580 -7.840 4.128 1.00 89.94 79 SER A O 1
ATOM 656 N N . THR A 1 80 ? -1.519 -8.162 4.851 1.00 87.38 80 THR A N 1
ATOM 657 C CA . THR A 1 80 ? -1.648 -9.500 4.267 1.00 87.38 80 THR A CA 1
ATOM 658 C C . THR A 1 80 ? -2.872 -9.536 3.385 1.00 87.38 80 THR A C 1
ATOM 660 O O . THR A 1 80 ? -3.887 -8.928 3.715 1.00 87.38 80 THR A O 1
ATOM 663 N N . THR A 1 81 ? -2.749 -10.232 2.262 1.00 88.12 81 THR A N 1
ATOM 664 C CA . THR A 1 81 ? -3.876 -10.476 1.374 1.00 88.12 81 THR A CA 1
ATOM 665 C C . THR A 1 81 ? -4.896 -11.385 2.040 1.00 88.12 81 THR A C 1
ATOM 667 O O . THR A 1 81 ? -4.527 -12.259 2.830 1.00 88.12 81 THR A O 1
ATOM 670 N N . LEU A 1 82 ? -6.164 -11.200 1.704 1.00 84.25 82 LEU A N 1
ATOM 671 C CA . LEU A 1 82 ? -7.240 -12.044 2.193 1.00 84.25 82 LEU A CA 1
ATOM 672 C C . LEU A 1 82 ? -7.203 -13.385 1.452 1.00 84.25 82 LEU A C 1
ATOM 674 O O . LEU A 1 82 ? -7.188 -13.398 0.218 1.00 84.25 82 LEU A O 1
ATOM 678 N N . PRO A 1 83 ? -7.170 -14.524 2.165 1.00 72.56 83 PRO A N 1
ATOM 679 C CA . PRO A 1 83 ? -7.329 -15.827 1.535 1.00 72.56 83 PRO A CA 1
ATOM 680 C C . PRO A 1 83 ? -8.653 -15.870 0.762 1.00 72.56 83 PRO A C 1
ATOM 682 O O . PRO A 1 83 ? -9.706 -15.587 1.331 1.00 72.56 83 PRO A O 1
ATOM 685 N N . GLU A 1 84 ? -8.593 -16.192 -0.532 1.00 66.81 84 GLU A N 1
ATOM 686 C CA . GLU A 1 84 ? -9.770 -16.298 -1.415 1.00 66.81 84 GLU A CA 1
ATOM 687 C C . GLU A 1 84 ? -10.640 -15.023 -1.480 1.00 66.81 84 GLU A C 1
ATOM 689 O O . GLU A 1 84 ? -11.827 -15.102 -1.787 1.00 66.81 84 GLU A O 1
ATOM 694 N N . GLY A 1 85 ? -10.088 -13.847 -1.146 1.00 62.31 85 GLY A N 1
ATOM 695 C CA . GLY A 1 85 ? -10.848 -12.590 -1.111 1.00 62.31 85 GLY A CA 1
ATOM 696 C C . GLY A 1 85 ? -11.943 -12.547 -0.037 1.00 62.31 85 GLY A C 1
ATOM 697 O O . GLY A 1 85 ? -12.804 -11.669 -0.078 1.00 62.31 85 GLY A O 1
ATOM 698 N N . ARG A 1 86 ? -11.937 -13.487 0.920 1.00 66.56 86 ARG A N 1
ATOM 699 C CA . ARG A 1 86 ? -12.957 -13.576 1.970 1.00 66.56 86 ARG A CA 1
ATOM 700 C C . ARG A 1 86 ? -12.628 -12.649 3.130 1.00 66.56 86 ARG A C 1
ATOM 702 O O . ARG A 1 86 ? -11.582 -12.775 3.769 1.00 66.56 86 ARG A O 1
ATOM 709 N N . LEU A 1 87 ? -13.563 -11.758 3.430 1.00 73.88 87 LEU A N 1
ATOM 710 C CA . LEU A 1 87 ? -13.479 -10.848 4.563 1.00 73.88 87 LEU A CA 1
ATOM 711 C C . LEU A 1 87 ? -13.904 -11.579 5.846 1.00 73.88 87 LEU A C 1
ATOM 713 O O . LEU A 1 87 ? -15.015 -12.113 5.910 1.00 73.88 87 LEU A O 1
ATOM 717 N N . PRO A 1 88 ? -13.040 -11.661 6.873 1.00 74.06 88 PRO A N 1
ATOM 718 C CA . PRO A 1 88 ? -13.430 -12.262 8.136 1.00 74.06 88 PRO A CA 1
ATOM 719 C C . PRO A 1 88 ? -14.456 -11.365 8.836 1.00 74.06 88 PRO A C 1
ATOM 721 O O . PRO A 1 88 ? -14.191 -10.197 9.112 1.00 74.06 88 PRO A O 1
ATOM 724 N N . SER A 1 89 ? -15.621 -11.923 9.177 1.00 76.31 89 SER A N 1
ATOM 725 C CA . SER A 1 89 ? -16.594 -11.228 10.024 1.00 76.31 89 SER A CA 1
ATOM 726 C C . SER A 1 89 ? -16.019 -11.067 11.431 1.00 76.31 89 SER A C 1
ATOM 728 O O . SER A 1 89 ? -15.992 -12.015 12.222 1.00 76.31 89 SER A O 1
ATOM 730 N N . THR A 1 90 ? -15.551 -9.862 11.747 1.00 81.12 90 THR A N 1
ATOM 731 C CA . THR A 1 90 ? -15.018 -9.518 13.071 1.00 81.12 90 THR A CA 1
ATOM 732 C C . THR A 1 90 ? -16.115 -9.131 14.061 1.00 81.12 90 THR A C 1
ATOM 734 O O . THR A 1 90 ? -15.889 -9.243 15.263 1.00 81.12 90 THR A O 1
ATOM 737 N N . GLY A 1 91 ? -17.284 -8.693 13.571 1.00 86.56 91 GLY A N 1
ATOM 738 C CA . GLY A 1 91 ? -18.327 -8.064 14.391 1.00 86.56 91 GLY A CA 1
ATOM 739 C C . GLY A 1 91 ? -17.946 -6.668 14.904 1.00 86.56 91 GLY A C 1
ATOM 740 O O . GLY A 1 91 ? -18.585 -6.169 15.822 1.00 86.56 91 GLY A O 1
ATOM 741 N N . MET A 1 92 ? -16.891 -6.070 14.345 1.00 91.75 92 MET A N 1
ATOM 742 C CA . MET A 1 92 ? -16.341 -4.767 14.728 1.00 91.75 92 MET A CA 1
ATOM 743 C C . MET A 1 92 ? -16.556 -3.751 13.614 1.00 91.75 92 MET A C 1
ATOM 745 O O . MET A 1 92 ? -16.771 -4.146 12.471 1.00 91.75 92 MET A O 1
ATOM 749 N N . THR A 1 93 ? -16.392 -2.464 13.919 1.00 92.44 93 THR A N 1
ATOM 750 C CA . THR A 1 93 ? -16.320 -1.429 12.885 1.00 92.44 93 THR A CA 1
ATOM 751 C C . THR A 1 93 ? -15.098 -1.661 12.001 1.00 92.44 93 THR A C 1
ATOM 753 O O . THR A 1 93 ? -13.966 -1.756 12.481 1.00 92.44 93 THR A O 1
ATOM 756 N N . THR A 1 94 ? -15.327 -1.767 10.702 1.00 91.94 94 THR A N 1
ATOM 757 C CA . THR A 1 94 ? -14.332 -2.094 9.686 1.00 91.94 94 THR A CA 1
ATOM 758 C C . THR A 1 94 ? -13.893 -0.843 8.942 1.00 91.94 94 THR A C 1
ATOM 760 O O . THR A 1 94 ? -14.700 -0.028 8.500 1.00 91.94 94 THR A O 1
ATOM 763 N N . VAL A 1 95 ? -12.581 -0.671 8.805 1.00 94.50 95 VAL A N 1
ATOM 764 C CA . VAL A 1 95 ? -12.011 0.502 8.142 1.00 94.50 95 VAL A CA 1
ATOM 765 C C . VAL A 1 95 ? -10.835 0.123 7.257 1.00 94.50 95 VAL A C 1
ATOM 767 O O . VAL A 1 95 ? -9.999 -0.709 7.622 1.00 94.50 95 VAL A O 1
ATOM 770 N N . ALA A 1 96 ? -10.733 0.771 6.103 1.00 94.75 96 ALA A N 1
ATOM 771 C CA . ALA A 1 96 ? -9.536 0.761 5.277 1.00 94.75 96 ALA A CA 1
ATOM 772 C C . ALA A 1 96 ? -9.196 2.178 4.807 1.00 94.75 96 ALA A C 1
ATOM 774 O O . ALA A 1 96 ? -10.062 3.039 4.670 1.00 94.75 96 ALA A O 1
ATOM 775 N N . VAL A 1 97 ? -7.909 2.404 4.545 1.00 93.69 97 VAL A N 1
ATOM 776 C CA . VAL A 1 97 ? -7.444 3.604 3.845 1.00 93.69 97 VAL A CA 1
ATOM 777 C C . VAL A 1 97 ? -7.141 3.202 2.412 1.00 93.69 97 VAL A C 1
ATOM 779 O O . VAL A 1 97 ? -6.407 2.235 2.181 1.00 93.69 97 VAL A O 1
ATOM 782 N N . VAL A 1 98 ? -7.695 3.944 1.463 1.00 93.00 98 VAL A N 1
ATOM 783 C CA . VAL A 1 98 ? -7.541 3.719 0.023 1.00 93.00 98 VAL A CA 1
ATOM 784 C C . VAL A 1 98 ? -6.793 4.887 -0.604 1.00 93.00 98 VAL A C 1
ATOM 786 O O . VAL A 1 98 ? -6.631 5.930 0.011 1.00 93.00 98 VAL A O 1
ATOM 789 N N . ARG A 1 99 ? -6.244 4.700 -1.800 1.00 91.56 99 ARG A N 1
ATOM 790 C CA . ARG A 1 99 ? -5.506 5.734 -2.536 1.00 91.56 99 ARG A CA 1
ATOM 791 C C . ARG A 1 99 ? -5.835 5.580 -4.009 1.00 91.56 99 ARG A C 1
ATOM 793 O O . ARG A 1 99 ? -6.031 4.448 -4.449 1.00 91.56 99 ARG A O 1
ATOM 800 N N . GLU A 1 100 ? -5.820 6.683 -4.747 1.00 91.31 100 GLU A N 1
ATOM 801 C CA . GLU A 1 100 ? -5.937 6.668 -6.204 1.00 91.31 100 GLU A CA 1
ATOM 802 C C . GLU A 1 100 ? -4.981 5.593 -6.799 1.00 91.31 100 GLU A C 1
ATOM 804 O O . GLU A 1 100 ? -3.794 5.570 -6.434 1.00 91.31 100 GLU A O 1
ATOM 809 N N . PRO A 1 101 ?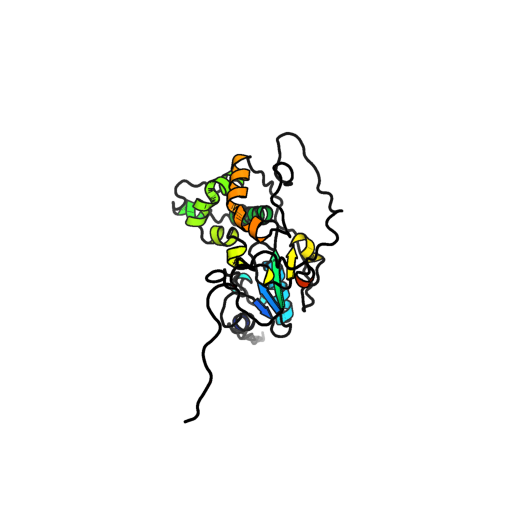 -5.486 4.630 -7.607 1.00 93.44 101 PRO A N 1
ATOM 810 C CA . PRO A 1 101 ? -4.719 3.451 -8.021 1.00 93.44 101 PRO A CA 1
ATOM 811 C C . PRO A 1 101 ? -3.387 3.747 -8.720 1.00 93.44 101 PRO A C 1
ATOM 813 O O . PRO A 1 101 ? -2.373 3.114 -8.398 1.00 93.44 101 PRO A O 1
ATOM 816 N N . LEU A 1 102 ? -3.349 4.721 -9.632 1.00 92.00 102 LEU A N 1
ATOM 817 C CA . LEU A 1 102 ? -2.129 5.068 -10.363 1.00 92.00 102 LEU A CA 1
ATOM 818 C C . LEU A 1 102 ? -1.094 5.734 -9.445 1.00 92.00 102 LEU A C 1
ATOM 820 O O . LEU A 1 102 ? 0.090 5.393 -9.466 1.00 92.00 102 LEU A O 1
ATOM 824 N N . GLU A 1 103 ? -1.538 6.603 -8.546 1.00 90.69 103 GLU A N 1
ATOM 825 C CA . GLU A 1 103 ? -0.717 7.203 -7.500 1.00 90.69 103 GLU A CA 1
ATOM 826 C C . GLU A 1 103 ? -0.184 6.168 -6.502 1.00 90.69 103 GLU A C 1
ATOM 828 O O . GLU A 1 103 ? 0.944 6.291 -6.000 1.00 90.69 103 GLU A O 1
ATOM 833 N N . ARG A 1 104 ? -0.966 5.122 -6.207 1.00 93.94 104 ARG A N 1
ATOM 834 C CA . ARG A 1 104 ? -0.517 3.984 -5.394 1.00 93.94 104 ARG A CA 1
ATOM 835 C C . ARG A 1 104 ? 0.610 3.228 -6.095 1.00 93.94 104 ARG A C 1
ATOM 837 O O . ARG A 1 104 ? 1.632 2.956 -5.453 1.00 93.94 104 ARG A O 1
ATOM 844 N N . LEU A 1 105 ? 0.469 2.967 -7.396 1.00 95.38 105 LEU A N 1
ATOM 845 C CA . LEU A 1 105 ? 1.503 2.345 -8.225 1.00 95.38 105 LEU A CA 1
ATOM 846 C C . LEU A 1 105 ? 2.776 3.206 -8.287 1.00 95.38 105 LEU A C 1
ATOM 848 O O . LEU A 1 105 ? 3.869 2.713 -7.999 1.00 95.38 105 LEU A O 1
ATOM 852 N N . ALA A 1 106 ? 2.646 4.509 -8.543 1.00 92.88 106 ALA A N 1
ATOM 853 C CA . ALA A 1 106 ? 3.767 5.452 -8.540 1.00 92.88 106 ALA A CA 1
ATOM 854 C C . ALA A 1 106 ? 4.468 5.504 -7.170 1.00 92.88 106 ALA A C 1
ATOM 856 O O . ALA A 1 106 ? 5.697 5.522 -7.065 1.00 92.88 106 ALA A O 1
ATOM 857 N N . SER A 1 107 ? 3.700 5.470 -6.078 1.00 92.00 107 SER A N 1
ATOM 858 C CA . SER A 1 107 ? 4.243 5.377 -4.721 1.00 92.00 107 SER A CA 1
ATOM 859 C C . SER A 1 107 ? 5.025 4.078 -4.497 1.00 92.00 107 SER A C 1
ATOM 861 O O . SER A 1 107 ? 6.060 4.091 -3.816 1.00 92.00 107 SER A O 1
ATOM 863 N N . ALA A 1 108 ? 4.551 2.950 -5.041 1.00 94.69 108 ALA A N 1
ATOM 864 C CA . ALA A 1 108 ? 5.259 1.673 -4.997 1.00 94.69 108 ALA A CA 1
ATOM 865 C C . ALA A 1 108 ? 6.582 1.746 -5.771 1.00 94.69 108 ALA A C 1
ATOM 867 O O . ALA A 1 108 ? 7.616 1.412 -5.193 1.00 94.69 108 ALA A O 1
ATOM 868 N N . TYR A 1 109 ? 6.572 2.272 -6.998 1.00 95.38 109 TYR A N 1
ATOM 869 C CA . TYR A 1 109 ? 7.771 2.493 -7.813 1.00 95.38 109 TYR A CA 1
ATOM 870 C C . TYR A 1 109 ? 8.822 3.334 -7.071 1.00 95.38 109 TYR A C 1
ATOM 872 O O . TYR A 1 109 ? 9.930 2.861 -6.807 1.00 95.38 109 TYR A O 1
ATOM 880 N N . ARG A 1 110 ? 8.447 4.534 -6.606 1.00 92.12 110 ARG A N 1
ATOM 881 C CA . ARG A 1 110 ? 9.344 5.441 -5.862 1.00 92.12 110 ARG A CA 1
ATOM 882 C C . ARG A 1 110 ? 9.966 4.777 -4.638 1.00 92.12 110 ARG A C 1
ATOM 884 O O . ARG A 1 110 ? 11.135 4.973 -4.316 1.00 92.12 110 ARG A O 1
ATOM 891 N N . HIS A 1 111 ? 9.178 3.977 -3.929 1.00 91.19 111 HIS A N 1
ATOM 892 C CA . HIS A 1 111 ? 9.652 3.290 -2.741 1.00 91.19 111 HIS A CA 1
ATOM 893 C C . HIS A 1 111 ? 10.588 2.126 -3.070 1.00 91.19 111 HIS A C 1
ATOM 895 O O . HIS A 1 111 ? 11.675 2.030 -2.501 1.00 91.19 111 HIS A O 1
ATOM 901 N N . ILE A 1 112 ? 10.139 1.219 -3.929 1.00 92.38 112 ILE A N 1
ATOM 902 C CA . ILE A 1 112 ? 10.749 -0.096 -4.098 1.00 92.38 112 ILE A CA 1
ATOM 903 C C . ILE A 1 112 ? 11.879 -0.052 -5.128 1.00 92.38 112 ILE A C 1
ATOM 905 O O . ILE A 1 112 ? 12.935 -0.649 -4.900 1.00 92.38 112 ILE A O 1
ATOM 909 N N . ILE A 1 113 ? 11.693 0.696 -6.213 1.00 93.56 113 ILE A N 1
ATOM 910 C CA . ILE A 1 113 ? 12.679 0.826 -7.285 1.00 93.56 113 ILE A CA 1
ATOM 911 C C . ILE A 1 113 ? 13.659 1.946 -6.948 1.00 93.56 113 ILE A C 1
ATOM 913 O O . ILE A 1 113 ? 14.822 1.669 -6.676 1.00 93.56 113 ILE A O 1
ATOM 917 N N . VAL A 1 114 ? 13.180 3.187 -6.836 1.00 91.62 114 VAL A N 1
ATOM 918 C CA . VAL A 1 114 ? 14.064 4.359 -6.702 1.00 91.62 114 VAL A CA 1
ATOM 919 C C . VAL A 1 114 ? 14.773 4.393 -5.346 1.00 91.62 114 VAL A C 1
ATOM 921 O O . VAL A 1 114 ? 15.999 4.444 -5.275 1.00 91.62 114 VAL A O 1
ATOM 924 N N . ARG A 1 115 ? 14.014 4.355 -4.243 1.00 90.00 115 ARG A N 1
ATOM 925 C CA . ARG A 1 115 ? 14.581 4.549 -2.899 1.00 90.00 115 ARG A CA 1
ATOM 926 C C . ARG A 1 115 ? 15.284 3.309 -2.361 1.00 90.00 115 ARG A C 1
ATOM 928 O O . ARG A 1 115 ? 16.353 3.428 -1.774 1.00 90.00 115 ARG A O 1
ATOM 935 N N . SER A 1 116 ? 14.656 2.138 -2.477 1.00 88.81 116 SER A N 1
ATOM 936 C CA . SER A 1 116 ? 15.202 0.909 -1.884 1.00 88.81 116 SER A CA 1
ATOM 937 C C . SER A 1 116 ? 16.134 0.134 -2.806 1.00 88.81 116 SER A C 1
ATOM 939 O O . SER A 1 116 ? 16.766 -0.804 -2.330 1.00 88.81 116 SER A O 1
ATOM 941 N N . ARG A 1 117 ? 16.180 0.494 -4.100 1.00 92.06 117 ARG A N 1
ATOM 942 C CA . ARG A 1 117 ? 16.981 -0.178 -5.133 1.00 92.06 117 ARG A CA 1
ATOM 943 C C . ARG A 1 117 ? 16.859 -1.699 -5.081 1.00 92.06 117 ARG A C 1
ATOM 945 O O . ARG A 1 117 ? 17.824 -2.443 -5.211 1.00 92.06 117 ARG A O 1
ATOM 952 N N . SER A 1 118 ? 15.633 -2.178 -4.863 1.00 91.00 118 SER A N 1
ATOM 953 C CA . SER A 1 118 ? 15.367 -3.585 -4.528 1.00 91.00 118 SER A CA 1
ATOM 954 C C . SER A 1 118 ? 15.762 -4.588 -5.621 1.00 91.00 118 SER A C 1
ATOM 956 O O . SER A 1 118 ? 15.776 -5.794 -5.355 1.00 91.00 118 SER A O 1
ATOM 958 N N . LEU A 1 119 ? 16.062 -4.094 -6.825 1.00 93.31 119 LEU A N 1
ATOM 959 C CA . LEU A 1 119 ? 16.497 -4.859 -7.985 1.00 93.31 119 LEU A CA 1
ATOM 960 C C . LEU A 1 119 ? 18.014 -5.111 -8.031 1.00 93.31 119 LEU A C 1
ATOM 962 O O . LEU A 1 119 ? 18.405 -6.117 -8.618 1.00 93.31 119 LEU A O 1
ATOM 966 N N . GLU A 1 120 ? 18.852 -4.302 -7.362 1.00 91.25 120 GLU A N 1
ATOM 967 C CA . GLU A 1 120 ? 20.327 -4.452 -7.377 1.00 91.25 120 GLU A CA 1
ATOM 968 C C . GLU A 1 120 ? 20.745 -5.876 -6.972 1.00 91.25 120 GLU A C 1
ATOM 970 O O . GLU A 1 120 ? 21.466 -6.557 -7.691 1.00 91.25 120 GLU A O 1
ATOM 975 N N . ARG A 1 121 ? 20.146 -6.423 -5.907 1.00 89.31 121 ARG A N 1
ATOM 976 C CA . ARG A 1 121 ? 20.428 -7.803 -5.464 1.00 89.31 121 ARG A CA 1
ATOM 977 C C . ARG A 1 121 ? 20.089 -8.892 -6.489 1.00 89.31 121 ARG A C 1
ATOM 979 O O . ARG A 1 121 ? 20.526 -10.026 -6.324 1.00 89.31 121 ARG A O 1
ATOM 986 N N . PHE A 1 122 ? 19.175 -8.637 -7.425 1.00 91.44 122 PHE A N 1
ATOM 987 C CA . PHE A 1 122 ? 18.825 -9.597 -8.479 1.00 91.44 122 PHE A CA 1
ATOM 988 C C . PHE A 1 122 ? 19.763 -9.430 -9.668 1.00 91.44 122 PHE A C 1
ATOM 990 O O . PHE A 1 122 ? 20.140 -10.428 -10.271 1.00 91.44 122 PHE A O 1
ATOM 997 N N . TYR A 1 123 ? 20.184 -8.196 -9.950 1.00 89.50 123 TYR A N 1
ATOM 998 C CA . TYR A 1 123 ? 21.223 -7.910 -10.932 1.00 89.50 123 TYR A CA 1
ATOM 999 C C . TYR A 1 123 ? 22.532 -8.609 -10.570 1.00 89.50 123 TYR A C 1
ATOM 1001 O O . TYR A 1 123 ? 23.042 -9.390 -11.366 1.00 89.50 123 TYR A O 1
ATOM 1009 N N . ASP A 1 124 ? 22.994 -8.438 -9.329 1.00 89.06 124 ASP A N 1
ATOM 1010 C CA . ASP A 1 124 ? 24.248 -9.026 -8.839 1.00 89.06 124 ASP A CA 1
ATOM 1011 C C . ASP A 1 124 ? 24.258 -10.560 -8.909 1.00 89.06 124 ASP A C 1
ATOM 1013 O O . ASP A 1 124 ? 25.310 -11.185 -9.025 1.00 89.06 124 ASP A O 1
ATOM 1017 N N . ARG A 1 125 ? 23.073 -11.179 -8.840 1.00 91.12 125 ARG A N 1
ATOM 1018 C CA . ARG A 1 125 ? 22.893 -12.634 -8.939 1.00 91.12 125 ARG A CA 1
ATOM 1019 C C . ARG A 1 125 ? 22.650 -13.131 -10.366 1.00 91.12 125 ARG A C 1
ATOM 1021 O O . ARG A 1 125 ? 22.587 -14.337 -10.566 1.00 91.12 125 ARG A O 1
ATOM 1028 N N . GLY A 1 126 ? 22.506 -12.236 -11.346 1.00 89.38 126 GLY A N 1
ATOM 1029 C CA . GLY A 1 126 ? 22.134 -12.589 -12.721 1.00 89.38 126 GLY A CA 1
ATOM 1030 C C . GLY A 1 126 ? 20.666 -13.011 -12.885 1.00 89.38 126 GLY A C 1
ATOM 1031 O O . GLY A 1 126 ? 20.290 -13.561 -13.917 1.00 89.38 126 GLY A O 1
ATOM 1032 N N . ASP A 1 127 ? 19.816 -12.732 -11.894 1.00 91.69 127 ASP A N 1
ATOM 1033 C CA . ASP A 1 127 ? 18.422 -13.192 -11.818 1.00 91.69 127 ASP A CA 1
ATOM 1034 C C . ASP A 1 127 ? 17.424 -12.251 -12.523 1.00 91.69 127 ASP A C 1
ATOM 1036 O O . ASP A 1 127 ? 16.221 -12.515 -12.519 1.00 91.69 127 ASP A O 1
ATOM 1040 N N . LEU A 1 128 ? 17.882 -11.139 -13.114 1.00 89.81 128 LEU A N 1
ATOM 1041 C CA . LEU A 1 128 ? 16.995 -10.155 -13.755 1.00 89.81 128 LEU A CA 1
ATOM 1042 C C . LEU A 1 128 ? 16.435 -10.591 -15.110 1.00 89.81 128 LEU A C 1
ATOM 1044 O O . LEU A 1 128 ? 15.518 -9.946 -15.601 1.00 89.81 128 LEU A O 1
ATOM 1048 N N . ARG A 1 129 ? 16.939 -11.676 -15.713 1.00 90.62 129 ARG A N 1
ATOM 1049 C CA . ARG A 1 129 ? 16.404 -12.235 -16.973 1.00 90.62 129 ARG A CA 1
ATOM 1050 C C . ARG A 1 129 ? 16.292 -11.201 -18.110 1.00 90.62 129 ARG A C 1
ATOM 1052 O O . ARG A 1 129 ? 15.346 -11.232 -18.886 1.00 90.62 129 ARG A O 1
ATOM 1059 N N . GLY A 1 130 ? 17.252 -10.277 -18.192 1.00 91.31 130 GLY A N 1
ATOM 1060 C CA . GLY A 1 130 ? 17.273 -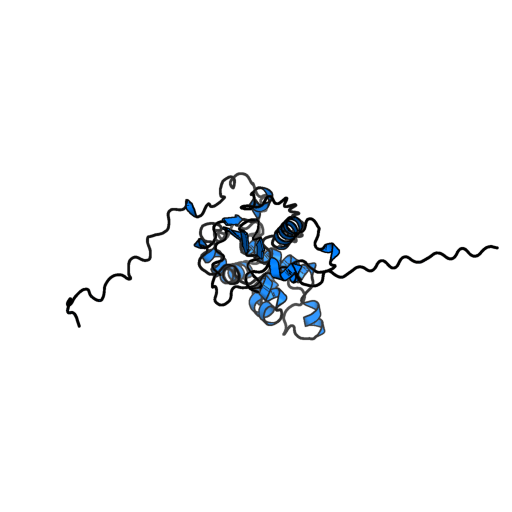9.209 -19.199 1.00 91.31 130 GLY A CA 1
ATOM 1061 C C . GLY A 1 130 ? 16.457 -7.961 -18.846 1.00 91.31 130 GLY A C 1
ATOM 1062 O O . GLY A 1 130 ? 16.452 -7.017 -19.629 1.00 91.31 130 GLY A O 1
ATOM 1063 N N . LEU A 1 131 ? 15.801 -7.924 -17.682 1.00 95.62 131 LEU A N 1
ATOM 1064 C CA . LEU A 1 131 ? 15.155 -6.715 -17.175 1.00 95.62 131 LEU A CA 1
ATOM 1065 C C . LEU A 1 131 ? 16.191 -5.680 -16.728 1.00 95.62 131 LEU A C 1
ATOM 1067 O O . LEU A 1 131 ? 17.243 -6.025 -16.184 1.00 95.62 131 LEU A O 1
ATOM 1071 N N . ASP A 1 132 ? 15.844 -4.407 -16.892 1.00 95.06 132 ASP A N 1
ATOM 1072 C CA . ASP A 1 132 ? 16.641 -3.290 -16.394 1.00 95.06 132 ASP A CA 1
ATOM 1073 C C . ASP A 1 132 ? 16.677 -3.313 -14.846 1.00 95.06 132 ASP A C 1
ATOM 1075 O O . ASP A 1 132 ? 15.617 -3.439 -14.217 1.00 95.06 132 ASP A O 1
ATOM 1079 N N . PRO A 1 133 ? 17.853 -3.237 -14.192 1.00 94.50 133 PRO A N 1
ATOM 1080 C CA . PRO A 1 133 ? 17.957 -3.100 -12.736 1.00 94.50 133 PRO A CA 1
ATOM 1081 C C . PRO A 1 133 ? 17.484 -1.748 -12.187 1.00 94.50 133 PRO A C 1
ATOM 1083 O O . PRO A 1 133 ? 17.201 -1.649 -10.990 1.00 94.50 133 PRO A O 1
ATOM 1086 N N . ALA A 1 134 ? 17.423 -0.70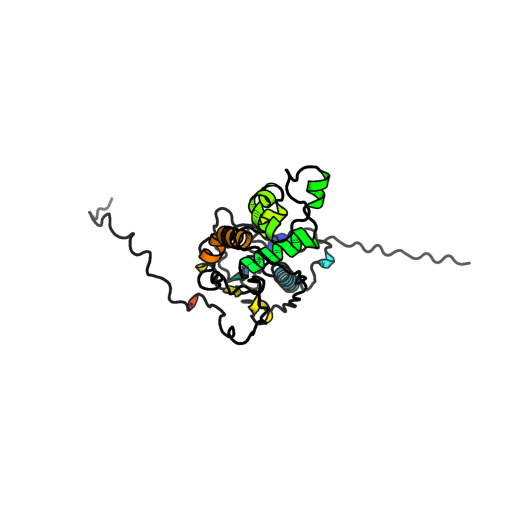9 -13.015 1.00 94.50 134 ALA A N 1
ATOM 1087 C CA . ALA A 1 134 ? 17.075 0.649 -12.617 1.00 94.50 134 ALA A CA 1
ATOM 1088 C C . ALA A 1 134 ? 16.120 1.298 -13.636 1.00 94.50 134 ALA A C 1
ATOM 1090 O O . ALA A 1 134 ? 16.417 2.387 -14.132 1.00 94.50 134 ALA A O 1
ATOM 1091 N N . PRO A 1 135 ? 14.968 0.657 -13.927 1.00 95.44 135 PRO A N 1
ATOM 1092 C CA . PRO A 1 135 ? 14.041 1.178 -14.914 1.00 95.44 135 PRO A CA 1
ATOM 1093 C C . PRO A 1 135 ? 13.498 2.526 -14.445 1.00 95.44 135 PRO A C 1
ATOM 1095 O O . PRO A 1 135 ? 13.239 2.719 -13.251 1.00 95.44 135 PRO A O 1
ATOM 1098 N N . ASP A 1 136 ? 13.253 3.428 -15.391 1.00 93.69 136 ASP A N 1
ATOM 1099 C CA . ASP A 1 136 ? 12.359 4.550 -15.136 1.00 93.69 136 ASP A CA 1
ATOM 1100 C C . ASP A 1 136 ? 10.910 4.055 -14.931 1.00 93.69 136 ASP A C 1
ATOM 1102 O O . ASP A 1 136 ? 10.614 2.855 -14.987 1.00 93.69 136 ASP A O 1
ATOM 1106 N N . MET A 1 137 ? 9.969 4.967 -14.671 1.00 93.81 137 MET A N 1
ATOM 1107 C CA . MET A 1 137 ? 8.578 4.560 -14.459 1.00 93.81 137 MET A CA 1
ATOM 1108 C C . MET A 1 137 ? 7.988 3.863 -15.695 1.00 93.81 137 MET A C 1
ATOM 1110 O O . MET A 1 137 ? 7.269 2.873 -15.549 1.00 93.81 137 MET A O 1
ATOM 1114 N N . SER A 1 138 ? 8.281 4.355 -16.900 1.00 94.69 138 SER A N 1
ATOM 1115 C CA . SER A 1 138 ? 7.726 3.799 -18.137 1.00 94.69 138 SER A CA 1
ATOM 1116 C C . SER A 1 138 ? 8.251 2.387 -18.392 1.00 94.69 138 SER A C 1
ATOM 1118 O O . SER A 1 138 ? 7.462 1.476 -18.658 1.00 94.69 138 SER A O 1
ATOM 1120 N N . GLY A 1 139 ? 9.557 2.172 -18.230 1.00 96.00 139 GLY A N 1
ATOM 1121 C CA . GLY A 1 139 ? 10.196 0.861 -18.326 1.00 96.00 139 GLY A CA 1
ATOM 1122 C C . GLY A 1 139 ? 9.712 -0.105 -17.244 1.00 96.00 139 GLY A C 1
ATOM 1123 O O . GLY A 1 139 ? 9.467 -1.281 -17.532 1.00 96.00 139 GLY A O 1
ATOM 1124 N N . PHE A 1 140 ? 9.494 0.392 -16.021 1.00 97.00 140 PHE A N 1
ATOM 1125 C CA . PHE A 1 140 ? 8.950 -0.400 -14.921 1.00 97.00 140 PHE A CA 1
ATOM 1126 C C . PHE A 1 140 ? 7.529 -0.876 -15.224 1.00 97.00 140 PHE A C 1
ATOM 1128 O O . PHE A 1 140 ? 7.248 -2.067 -15.103 1.00 97.00 140 PHE A O 1
ATOM 1135 N N . VAL A 1 141 ? 6.644 0.033 -15.639 1.00 96.56 141 VAL A N 1
ATOM 1136 C CA . VAL A 1 141 ? 5.245 -0.284 -15.952 1.00 96.56 141 VAL A CA 1
ATOM 1137 C C . VAL A 1 141 ? 5.131 -1.208 -17.159 1.00 96.56 141 VAL A C 1
ATOM 1139 O O . VAL A 1 141 ? 4.364 -2.169 -17.119 1.00 96.56 141 VAL A O 1
ATOM 1142 N N . SER A 1 142 ? 5.923 -0.965 -18.203 1.00 96.62 142 SER A N 1
ATOM 1143 C CA . SER A 1 142 ? 5.917 -1.792 -19.417 1.00 96.62 142 SER A CA 1
ATOM 1144 C C . SER A 1 142 ? 6.256 -3.258 -19.128 1.00 96.62 142 SER A C 1
ATOM 1146 O O . SER A 1 142 ? 5.774 -4.147 -19.825 1.00 96.62 142 SER A O 1
ATOM 1148 N N . ASN A 1 143 ? 7.026 -3.516 -18.064 1.00 97.56 143 ASN A N 1
ATOM 1149 C CA . ASN A 1 143 ? 7.487 -4.848 -17.667 1.00 97.56 143 ASN A CA 1
ATOM 1150 C C . ASN A 1 143 ? 7.010 -5.257 -16.260 1.00 97.56 143 ASN A C 1
ATOM 1152 O O . ASN A 1 143 ? 7.630 -6.109 -15.613 1.00 97.56 143 ASN A O 1
ATOM 1156 N N . ILE A 1 144 ? 5.938 -4.644 -15.747 1.00 97.62 144 ILE A N 1
ATOM 1157 C CA . ILE A 1 144 ? 5.542 -4.771 -14.336 1.00 97.62 144 ILE A CA 1
ATOM 1158 C C . ILE A 1 144 ? 5.277 -6.220 -13.918 1.00 97.62 144 ILE A C 1
ATOM 1160 O O . ILE A 1 144 ? 5.679 -6.624 -12.822 1.00 97.62 144 ILE A O 1
ATOM 1164 N N . GLU A 1 145 ? 4.662 -7.028 -14.784 1.00 97.56 145 GLU A N 1
ATOM 1165 C CA . GLU A 1 145 ? 4.407 -8.439 -14.499 1.00 97.56 145 GLU A CA 1
ATOM 1166 C C . GLU A 1 145 ? 5.712 -9.231 -14.356 1.00 97.56 145 GLU A C 1
ATOM 1168 O O . GLU A 1 145 ? 5.872 -9.966 -13.380 1.00 97.56 145 GLU A O 1
ATOM 1173 N N . ALA A 1 146 ? 6.689 -9.004 -15.238 1.00 97.12 146 ALA A N 1
ATOM 1174 C CA . ALA A 1 146 ? 7.989 -9.669 -15.177 1.00 97.12 146 ALA A CA 1
ATOM 1175 C C . ALA A 1 146 ? 8.752 -9.309 -13.887 1.00 97.12 146 ALA A C 1
ATOM 1177 O O . ALA A 1 146 ? 9.307 -10.183 -13.213 1.00 97.12 146 ALA A O 1
ATOM 1178 N N . TYR A 1 147 ? 8.701 -8.043 -13.458 1.00 97.44 147 TYR A N 1
ATOM 1179 C CA . TYR A 1 147 ? 9.251 -7.637 -12.161 1.00 97.44 147 TYR A CA 1
ATOM 1180 C C . TYR A 1 147 ? 8.523 -8.291 -10.971 1.00 97.44 147 TYR A C 1
ATOM 1182 O O . TYR A 1 147 ? 9.154 -8.627 -9.959 1.00 97.44 147 TYR A O 1
ATOM 1190 N N . CYS A 1 148 ? 7.207 -8.504 -11.070 1.00 96.62 148 CYS A N 1
ATOM 1191 C CA . CYS A 1 148 ? 6.420 -9.193 -10.042 1.00 96.62 148 CYS A CA 1
ATOM 1192 C C . CYS A 1 148 ? 6.765 -10.684 -9.917 1.00 96.62 148 CYS A C 1
ATOM 1194 O O . CYS A 1 148 ? 6.665 -11.243 -8.815 1.00 96.62 148 CYS A O 1
ATOM 1196 N N . GLU A 1 149 ? 7.167 -11.338 -11.005 1.00 95.62 149 GLU A N 1
ATOM 1197 C CA . GLU A 1 149 ? 7.600 -12.738 -10.983 1.00 95.62 149 GLU A CA 1
ATOM 1198 C C . GLU A 1 149 ? 8.885 -12.911 -10.169 1.00 95.62 149 GLU A C 1
ATOM 1200 O O . GLU A 1 149 ? 8.951 -13.779 -9.293 1.00 95.62 149 GLU A O 1
ATOM 1205 N N . ILE A 1 150 ? 9.876 -12.043 -10.392 1.00 95.00 150 ILE A N 1
ATOM 1206 C CA . ILE A 1 150 ? 11.192 -12.159 -9.749 1.00 95.00 150 ILE A CA 1
ATOM 1207 C C . ILE A 1 150 ? 11.225 -11.588 -8.326 1.00 95.00 150 ILE A C 1
ATOM 1209 O O . ILE A 1 150 ? 11.968 -12.074 -7.471 1.00 95.00 150 ILE A O 1
ATOM 1213 N N . SER A 1 151 ? 10.409 -10.572 -8.028 1.00 95.06 151 SER A N 1
ATOM 1214 C CA . SER A 1 151 ? 10.455 -9.860 -6.752 1.00 95.06 151 SER A CA 1
ATOM 1215 C C . SER A 1 151 ? 9.117 -9.922 -6.029 1.00 95.06 151 SER A C 1
ATOM 1217 O O . SER A 1 151 ? 8.193 -9.155 -6.301 1.00 95.06 151 SER A O 1
ATOM 1219 N N . HIS A 1 152 ? 9.046 -10.771 -4.995 1.00 93.38 152 HIS A N 1
ATOM 1220 C CA . HIS A 1 152 ? 7.911 -10.795 -4.063 1.00 93.38 152 HIS A CA 1
ATOM 1221 C C . HIS A 1 152 ? 7.627 -9.406 -3.476 1.00 93.38 152 HIS A C 1
ATOM 1223 O O . HIS A 1 152 ? 6.476 -9.055 -3.239 1.00 93.38 152 HIS A O 1
ATOM 1229 N N . GLN A 1 153 ? 8.672 -8.613 -3.226 1.00 93.62 153 GLN A N 1
ATOM 1230 C CA . GLN A 1 153 ? 8.519 -7.270 -2.682 1.00 93.62 153 GLN A CA 1
ATOM 1231 C C . GLN A 1 153 ? 7.800 -6.345 -3.666 1.00 93.62 153 GLN A C 1
ATOM 1233 O O . GLN A 1 153 ? 6.895 -5.640 -3.233 1.00 93.62 153 GLN A O 1
ATOM 1238 N N . ILE A 1 154 ? 8.159 -6.368 -4.955 1.00 96.31 154 ILE A N 1
ATOM 1239 C CA . ILE A 1 154 ? 7.448 -5.598 -5.988 1.00 96.31 154 ILE A CA 1
ATOM 1240 C C . ILE A 1 154 ? 6.011 -6.097 -6.070 1.00 96.31 154 ILE A C 1
ATOM 1242 O O . ILE A 1 154 ? 5.095 -5.322 -5.803 1.00 96.31 154 ILE A O 1
ATOM 1246 N N . ARG A 1 155 ? 5.832 -7.408 -6.285 1.00 96.81 155 ARG A N 1
ATOM 1247 C CA . ARG A 1 155 ? 4.518 -8.055 -6.371 1.00 96.81 155 ARG A CA 1
ATOM 1248 C C . ARG A 1 155 ? 3.603 -7.646 -5.224 1.00 96.81 155 ARG A C 1
ATOM 1250 O O . ARG A 1 155 ? 2.492 -7.207 -5.458 1.00 96.81 155 ARG A O 1
ATOM 1257 N N . HIS A 1 156 ? 4.073 -7.727 -3.982 1.00 94.88 156 HIS A N 1
ATOM 1258 C CA . HIS A 1 156 ? 3.276 -7.378 -2.808 1.00 94.88 156 HIS A CA 1
ATOM 1259 C C . HIS A 1 156 ? 2.801 -5.915 -2.790 1.00 94.88 156 HIS A C 1
ATOM 1261 O O . HIS A 1 156 ? 1.707 -5.649 -2.307 1.00 94.88 156 HIS A O 1
ATOM 1267 N N . HIS A 1 157 ? 3.604 -4.969 -3.287 1.00 95.44 157 HIS A N 1
ATOM 1268 C CA . HIS A 1 157 ? 3.276 -3.540 -3.226 1.00 95.44 157 HIS A CA 1
ATOM 1269 C C . HIS A 1 157 ? 2.438 -3.040 -4.405 1.00 95.44 157 HIS A C 1
ATOM 1271 O O . HIS A 1 157 ? 1.873 -1.956 -4.291 1.00 95.44 157 HIS A O 1
ATOM 1277 N N . VAL A 1 158 ? 2.369 -3.801 -5.501 1.00 96.81 158 VAL A N 1
ATOM 1278 C CA . VAL A 1 158 ? 1.547 -3.473 -6.681 1.00 96.81 158 VAL A CA 1
ATOM 1279 C C . VAL A 1 158 ? 0.324 -4.381 -6.834 1.00 96.81 158 VAL A C 1
ATOM 1281 O O . VAL A 1 158 ? -0.433 -4.225 -7.782 1.00 96.81 158 VAL A O 1
ATOM 1284 N N . ARG A 1 159 ? 0.121 -5.328 -5.907 1.00 95.69 159 ARG A N 1
ATOM 1285 C CA . ARG A 1 159 ? -1.074 -6.182 -5.844 1.00 95.69 159 ARG A CA 1
ATOM 1286 C C . ARG A 1 159 ? -2.357 -5.360 -5.779 1.00 95.69 159 ARG A C 1
ATOM 1288 O O . ARG A 1 159 ? -2.378 -4.296 -5.153 1.00 95.69 159 ARG A O 1
ATOM 1295 N N . SER A 1 160 ? -3.423 -5.895 -6.364 1.00 95.12 160 SER A N 1
ATOM 1296 C CA . SER A 1 160 ? -4.716 -5.218 -6.446 1.00 95.12 160 SER A CA 1
ATOM 1297 C C . SER A 1 160 ? -5.278 -4.917 -5.054 1.00 95.12 160 SER A C 1
ATOM 1299 O O . SER A 1 160 ? -4.978 -5.607 -4.079 1.00 95.12 160 SER A O 1
ATOM 1301 N N . PHE A 1 161 ? -6.092 -3.872 -4.935 1.00 94.06 161 PHE A N 1
ATOM 1302 C CA . PHE A 1 161 ? -6.886 -3.624 -3.736 1.00 94.06 161 PHE A CA 1
ATOM 1303 C C . PHE A 1 161 ? -7.747 -4.828 -3.361 1.00 94.06 161 PHE A C 1
ATOM 1305 O O . PHE A 1 161 ? -7.837 -5.136 -2.173 1.00 94.06 161 PHE A O 1
ATOM 1312 N N . THR A 1 162 ? -8.303 -5.547 -4.339 1.00 91.88 162 THR A N 1
ATOM 1313 C CA . THR A 1 162 ? -9.164 -6.709 -4.079 1.00 91.88 162 THR A CA 1
ATOM 1314 C C . THR A 1 162 ? -8.410 -7.848 -3.400 1.00 91.88 162 THR A C 1
ATOM 1316 O O . THR A 1 162 ? -8.993 -8.587 -2.610 1.00 91.88 162 THR A O 1
ATOM 1319 N N . ASP A 1 163 ? -7.092 -7.943 -3.599 1.00 92.94 163 ASP A N 1
ATOM 1320 C CA . ASP A 1 163 ? -6.261 -8.908 -2.878 1.00 92.94 163 ASP A CA 1
ATOM 1321 C C . ASP A 1 163 ? -6.225 -8.621 -1.367 1.00 92.94 163 ASP A C 1
ATOM 1323 O O . ASP A 1 163 ? -6.017 -9.533 -0.567 1.00 92.94 163 ASP A O 1
ATOM 1327 N N . PHE A 1 164 ? -6.389 -7.361 -0.951 1.00 93.31 164 PHE A N 1
ATOM 1328 C CA . PHE A 1 164 ? -6.311 -6.929 0.451 1.00 93.31 164 PHE A CA 1
ATOM 1329 C C . PHE A 1 164 ? -7.672 -6.665 1.092 1.00 93.31 164 PHE A C 1
ATOM 1331 O O . PHE A 1 164 ? -7.798 -6.808 2.307 1.00 93.31 164 PHE A O 1
ATOM 1338 N N . LEU A 1 165 ? -8.651 -6.247 0.293 1.00 92.12 165 LEU A N 1
ATOM 1339 C CA . LEU A 1 165 ? -9.962 -5.784 0.744 1.00 92.12 165 LEU A CA 1
ATOM 1340 C C . LEU A 1 165 ? -11.104 -6.690 0.269 1.00 92.12 165 LEU A C 1
ATOM 1342 O O . LEU A 1 165 ? -12.234 -6.499 0.691 1.00 92.12 165 LEU A O 1
ATOM 1346 N N . GLY A 1 166 ? -10.828 -7.687 -0.573 1.00 90.06 166 GLY A N 1
ATOM 1347 C CA . GLY A 1 166 ? -11.866 -8.492 -1.209 1.00 90.06 166 GLY A CA 1
ATOM 1348 C C . GLY A 1 166 ? -12.556 -7.735 -2.346 1.00 90.06 166 GLY A C 1
ATOM 1349 O O . GLY A 1 166 ? -12.220 -6.594 -2.659 1.00 90.06 166 GLY A O 1
ATOM 1350 N N . HIS A 1 167 ? -13.508 -8.399 -2.997 1.00 86.19 167 HIS A N 1
ATOM 1351 C CA . HIS A 1 167 ? -14.253 -7.823 -4.124 1.00 86.19 167 HIS A CA 1
ATOM 1352 C C . HIS A 1 167 ? -15.468 -6.997 -3.689 1.00 86.19 167 HIS A C 1
ATOM 1354 O O . HIS A 1 167 ? -15.938 -6.157 -4.449 1.00 86.19 167 HIS A O 1
ATOM 1360 N N . ASP A 1 168 ? -15.978 -7.233 -2.480 1.00 85.31 168 ASP A N 1
ATOM 1361 C CA . ASP A 1 168 ? -17.137 -6.529 -1.942 1.00 85.31 168 ASP A CA 1
ATOM 1362 C C . ASP A 1 168 ? -16.693 -5.437 -0.966 1.00 85.31 168 ASP A C 1
ATOM 1364 O O . ASP A 1 168 ? -16.481 -5.679 0.223 1.00 85.31 168 ASP A O 1
ATOM 1368 N N . LEU A 1 169 ? -16.557 -4.215 -1.481 1.00 86.69 169 LEU A N 1
ATOM 1369 C CA . LEU A 1 169 ? -16.206 -3.057 -0.665 1.00 86.69 169 LEU A CA 1
ATOM 1370 C C . LEU A 1 169 ? -17.356 -2.580 0.240 1.00 86.69 169 LEU A C 1
ATOM 1372 O O . LEU A 1 169 ? -17.099 -1.819 1.171 1.00 86.69 169 LEU A O 1
ATOM 1376 N N . SER A 1 170 ? -18.596 -3.047 0.031 1.00 84.12 170 SER A N 1
ATOM 1377 C CA . SER A 1 170 ? -19.730 -2.715 0.912 1.00 84.12 170 SER A CA 1
ATOM 1378 C C . SER A 1 170 ? -19.632 -3.355 2.296 1.00 84.12 170 SER A C 1
ATOM 1380 O O . SER A 1 170 ? -20.340 -2.953 3.215 1.00 84.12 170 SER A O 1
ATOM 1382 N N . PHE A 1 171 ? -18.704 -4.298 2.461 1.00 86.31 171 PHE A N 1
ATOM 1383 C CA . PHE A 1 171 ? -18.307 -4.825 3.757 1.00 86.31 171 PHE A CA 1
ATOM 1384 C C . PHE A 1 171 ? -17.738 -3.754 4.697 1.00 86.31 171 PHE A C 1
ATOM 1386 O O . PHE A 1 171 ? -17.837 -3.913 5.910 1.00 86.31 171 PHE A O 1
ATOM 1393 N N . PHE A 1 172 ? -17.107 -2.708 4.157 1.00 88.44 172 PHE A N 1
ATOM 1394 C CA . PHE A 1 172 ? -16.430 -1.700 4.963 1.00 88.44 172 PHE A CA 1
ATOM 1395 C C . PHE A 1 172 ? -17.402 -0.629 5.446 1.00 88.44 172 PHE A C 1
ATOM 1397 O O . PHE A 1 172 ? -18.046 0.040 4.640 1.00 88.44 172 PHE A O 1
ATOM 1404 N N . ASP A 1 173 ? -17.416 -0.396 6.758 1.00 87.88 173 ASP A N 1
ATOM 1405 C CA . ASP A 1 173 ? -18.127 0.743 7.343 1.00 87.88 173 ASP A CA 1
ATOM 1406 C C . ASP A 1 173 ? -17.482 2.066 6.895 1.00 87.88 173 ASP A C 1
ATOM 1408 O O . ASP A 1 173 ? -18.175 3.048 6.630 1.00 87.88 173 ASP A O 1
ATOM 1412 N N . TYR A 1 174 ? -16.146 2.076 6.770 1.00 90.94 174 TYR A N 1
ATOM 1413 C CA . TYR A 1 174 ? -15.373 3.249 6.367 1.00 90.94 174 TYR A CA 1
ATOM 1414 C C . TYR A 1 174 ? -14.282 2.917 5.343 1.00 90.94 174 TYR A C 1
ATOM 1416 O O . TYR A 1 174 ? -13.358 2.139 5.602 1.00 90.94 174 TYR A O 1
ATOM 1424 N N . LEU A 1 175 ? -14.327 3.608 4.204 1.00 89.81 175 LEU A N 1
ATOM 1425 C CA . LEU A 1 175 ? -13.230 3.695 3.242 1.00 89.81 175 LEU A CA 1
ATOM 1426 C C . LEU A 1 175 ? -12.739 5.137 3.216 1.00 89.81 175 LEU A C 1
ATOM 1428 O O . LEU A 1 175 ? -13.452 6.028 2.767 1.00 89.81 175 LEU A O 1
ATOM 1432 N N . ILE A 1 176 ? -11.534 5.366 3.732 1.00 89.44 176 ILE A N 1
ATOM 1433 C CA . ILE A 1 176 ? -10.964 6.709 3.874 1.00 89.44 176 ILE A CA 1
ATOM 1434 C C . ILE A 1 176 ? -9.992 6.949 2.712 1.00 89.44 176 ILE A C 1
ATOM 1436 O O . ILE A 1 176 ? -8.955 6.277 2.652 1.00 89.44 176 ILE A O 1
ATOM 1440 N N . PRO A 1 177 ? -10.276 7.887 1.792 1.00 89.00 177 PRO A N 1
ATOM 1441 C CA . PRO A 1 177 ? -9.314 8.294 0.777 1.00 89.00 177 PRO A CA 1
ATOM 1442 C C . PRO A 1 177 ? -8.061 8.892 1.430 1.00 89.00 177 PRO A C 1
ATOM 1444 O O . PRO A 1 177 ? -8.153 9.705 2.351 1.00 89.00 177 PRO A O 1
ATOM 1447 N N . MET A 1 178 ? -6.872 8.483 0.987 1.00 87.06 178 MET A N 1
ATOM 1448 C CA . MET A 1 178 ? -5.602 8.848 1.628 1.00 87.06 178 MET A CA 1
ATOM 1449 C C . MET A 1 178 ? -5.390 10.367 1.656 1.00 87.06 178 MET A C 1
ATOM 1451 O O . MET A 1 178 ? -4.827 10.893 2.611 1.00 87.06 178 MET A O 1
ATOM 1455 N N . GLU A 1 179 ? -5.855 11.070 0.628 1.00 82.44 179 GLU A N 1
ATOM 1456 C CA . GLU A 1 179 ? -5.830 12.528 0.508 1.00 82.44 179 GLU A CA 1
ATOM 1457 C C . GLU A 1 179 ? -6.697 13.249 1.551 1.00 82.44 179 GLU A C 1
ATOM 1459 O O . GLU A 1 179 ? -6.452 14.415 1.840 1.00 82.44 179 GLU A O 1
ATOM 1464 N N . GLN A 1 180 ? -7.661 12.554 2.161 1.00 83.12 180 GLN A N 1
ATOM 1465 C CA . GLN A 1 180 ? -8.503 13.080 3.237 1.00 83.12 180 GLN A CA 1
ATOM 1466 C C . GLN A 1 180 ? -8.030 12.628 4.625 1.00 83.12 180 GLN A C 1
ATOM 1468 O O . GLN A 1 180 ? -8.591 13.061 5.632 1.00 83.12 180 GLN A O 1
ATOM 1473 N N . LEU A 1 181 ? -7.008 11.767 4.710 1.00 84.06 181 LEU A N 1
ATOM 1474 C CA . LEU A 1 181 ? -6.634 11.087 5.951 1.00 84.06 181 LEU A CA 1
ATOM 1475 C C . LEU A 1 181 ? -6.252 12.052 7.082 1.00 84.06 181 LEU A C 1
ATOM 1477 O O . LEU A 1 181 ? -6.603 11.794 8.226 1.00 84.06 181 LEU A O 1
ATOM 1481 N N . SER A 1 182 ? -5.566 13.160 6.782 1.00 82.06 182 SER A N 1
ATOM 1482 C CA . SER A 1 182 ? -5.180 14.155 7.799 1.00 82.06 182 SER A CA 1
ATOM 1483 C C . SER A 1 182 ? -6.371 14.899 8.403 1.00 82.06 182 SER A C 1
ATOM 1485 O O . SER A 1 182 ? -6.264 15.430 9.502 1.00 82.06 182 SER A O 1
ATOM 1487 N N . ASN A 1 183 ? -7.490 14.945 7.680 1.00 78.75 183 ASN A N 1
ATOM 1488 C CA . ASN A 1 183 ? -8.669 15.736 8.029 1.00 78.75 183 ASN A CA 1
ATOM 1489 C C . ASN A 1 183 ? -9.859 14.845 8.422 1.00 78.75 183 ASN A C 1
ATOM 1491 O O . ASN A 1 183 ? -10.947 15.352 8.689 1.00 78.75 183 ASN A O 1
ATOM 1495 N N . THR A 1 184 ? -9.671 13.523 8.437 1.00 78.38 184 THR A N 1
ATOM 1496 C CA . THR A 1 184 ? -10.723 12.546 8.728 1.00 78.38 184 THR A CA 1
ATOM 1497 C C . THR A 1 184 ? -10.471 11.911 10.086 1.00 78.38 184 THR A C 1
ATOM 1499 O O . THR A 1 184 ? -9.418 11.320 10.317 1.00 78.38 184 THR A O 1
ATOM 1502 N N . ALA A 1 185 ? -11.460 11.988 10.976 1.00 85.31 185 ALA A N 1
ATOM 1503 C CA . ALA A 1 185 ? -11.419 11.266 12.240 1.00 85.31 185 ALA A CA 1
ATOM 1504 C C . ALA A 1 185 ? -11.441 9.750 11.988 1.00 85.31 185 ALA A C 1
ATOM 1506 O O . ALA A 1 185 ? -12.257 9.249 11.211 1.00 85.31 185 ALA A O 1
ATOM 1507 N N . PHE A 1 186 ? -10.557 9.010 12.657 1.00 87.75 186 PHE A N 1
ATOM 1508 C CA . PHE A 1 186 ? -10.556 7.553 12.571 1.00 87.75 186 PHE A CA 1
ATOM 1509 C C . PHE A 1 186 ? -11.714 6.979 13.413 1.00 87.75 186 PHE A C 1
ATOM 1511 O O . PHE A 1 186 ? -11.963 7.458 14.523 1.00 87.75 186 PHE A O 1
ATOM 1518 N N . PRO A 1 187 ? -12.463 5.978 12.920 1.00 86.81 187 PRO A N 1
ATOM 1519 C CA . PRO A 1 187 ? -13.672 5.524 13.599 1.00 86.81 187 PRO A CA 1
ATOM 1520 C C . PRO A 1 187 ? -13.360 4.869 14.947 1.00 86.81 187 PRO A C 1
ATOM 1522 O O . PRO A 1 187 ? -12.441 4.059 15.057 1.00 86.81 187 PRO A O 1
ATOM 1525 N N . ASN A 1 188 ? -14.156 5.212 15.964 1.00 88.44 188 ASN A N 1
ATOM 1526 C CA . ASN A 1 188 ? -14.085 4.717 17.346 1.00 88.44 188 ASN A CA 1
ATOM 1527 C C . ASN A 1 188 ? -12.753 4.945 18.082 1.00 88.44 188 ASN A C 1
ATOM 1529 O O . ASN A 1 188 ? -12.615 4.518 19.227 1.00 88.44 188 ASN A O 1
ATOM 1533 N N . VAL A 1 189 ? -11.772 5.607 17.467 1.00 89.00 189 VAL A N 1
ATOM 1534 C CA . VAL A 1 189 ? -10.462 5.835 18.069 1.00 89.00 189 VAL A CA 1
ATOM 1535 C C . VAL A 1 189 ? -9.909 7.191 17.658 1.00 89.00 189 VAL A C 1
ATOM 1537 O O . VAL A 1 189 ? -9.737 7.492 16.484 1.00 89.00 189 VAL A O 1
ATOM 1540 N N . ASP A 1 190 ? -9.586 8.005 18.654 1.00 89.62 190 ASP A N 1
ATOM 1541 C CA . ASP A 1 190 ? -8.910 9.274 18.421 1.00 89.62 190 ASP A CA 1
ATOM 1542 C C . ASP A 1 190 ? -7.425 9.024 18.115 1.00 89.62 190 ASP A C 1
ATOM 1544 O O . ASP A 1 190 ? -6.682 8.549 18.992 1.00 89.62 190 ASP A O 1
ATOM 1548 N N . LEU A 1 191 ? -7.034 9.265 16.859 1.00 86.94 191 LEU A N 1
ATOM 1549 C CA . LEU A 1 191 ? -5.676 9.105 16.345 1.00 86.94 191 LEU A CA 1
ATOM 1550 C C . LEU A 1 191 ? -5.151 10.441 15.835 1.00 86.94 191 LEU A C 1
ATOM 1552 O O . LEU A 1 191 ? -5.668 11.000 14.870 1.00 86.94 191 LEU A O 1
ATOM 1556 N N . GLU A 1 192 ? -4.036 10.873 16.405 1.00 81.31 192 GLU A N 1
ATOM 1557 C CA . GLU A 1 192 ? -3.232 11.947 15.840 1.00 81.31 192 GLU A CA 1
ATOM 1558 C C . GLU A 1 192 ? -2.384 11.372 14.700 1.00 81.31 192 GLU A C 1
ATOM 1560 O O . GLU A 1 192 ? -1.408 10.646 14.914 1.00 81.31 192 GLU A O 1
ATOM 1565 N N . LEU A 1 193 ? -2.796 11.642 13.462 1.00 82.00 193 LEU A N 1
ATOM 1566 C CA . LEU A 1 193 ? -2.085 11.197 12.268 1.00 82.00 193 LEU A CA 1
ATOM 1567 C C . LEU A 1 193 ? -1.187 12.326 11.757 1.00 82.00 193 LEU A C 1
ATOM 1569 O O . LEU A 1 193 ? -1.592 13.136 10.927 1.00 82.00 193 LEU A O 1
ATOM 1573 N N . GLU A 1 194 ? 0.067 12.351 12.209 1.00 68.44 194 GLU A N 1
ATOM 1574 C CA . GLU A 1 194 ? 1.098 13.186 11.586 1.00 68.44 194 GLU A CA 1
ATOM 1575 C C . GLU A 1 194 ? 1.455 12.616 10.208 1.00 68.44 194 GLU A C 1
ATOM 1577 O O . GLU A 1 194 ? 2.338 11.768 10.036 1.00 68.44 194 GLU A O 1
ATOM 1582 N N . TYR A 1 195 ? 0.724 13.055 9.189 1.00 63.75 195 TYR A N 1
ATOM 1583 C CA . TYR A 1 195 ? 0.998 12.651 7.824 1.00 63.75 195 TYR A CA 1
ATOM 1584 C C . TYR A 1 195 ? 2.067 13.559 7.204 1.00 63.75 195 TYR A C 1
ATOM 1586 O O . TYR A 1 195 ? 1.789 14.678 6.781 1.00 63.75 195 TYR A O 1
ATOM 1594 N N . SER A 1 196 ? 3.309 13.067 7.111 1.00 54.84 196 SER A N 1
ATOM 1595 C CA . SER A 1 196 ? 4.321 13.708 6.263 1.00 54.84 196 SER A CA 1
ATOM 1596 C C . SER A 1 196 ? 4.259 13.122 4.849 1.00 54.84 196 SER A C 1
ATOM 1598 O O . SER A 1 196 ? 4.508 11.933 4.639 1.00 54.84 196 SER A O 1
ATOM 1600 N N . ASN A 1 197 ? 3.975 13.967 3.855 1.00 53.00 197 ASN A N 1
ATOM 1601 C CA . ASN A 1 197 ? 4.075 13.653 2.421 1.00 53.00 197 ASN A CA 1
ATOM 1602 C C . ASN A 1 197 ? 5.544 13.493 1.963 1.00 53.00 197 ASN A C 1
ATOM 1604 O O . ASN A 1 197 ? 5.939 13.946 0.897 1.00 53.00 197 ASN A O 1
ATOM 1608 N N . SER A 1 198 ? 6.394 12.845 2.758 1.00 46.59 198 SER A N 1
ATOM 1609 C CA . SER A 1 198 ? 7.845 12.757 2.543 1.00 46.59 198 SER A CA 1
ATOM 1610 C C . SER A 1 198 ? 8.262 11.746 1.464 1.00 46.59 198 SER A C 1
ATOM 1612 O O . SER A 1 198 ? 9.439 11.402 1.350 1.00 46.59 198 SER A O 1
ATOM 1614 N N . SER A 1 199 ? 7.326 11.264 0.639 1.00 47.88 199 SER A N 1
ATOM 1615 C CA . SER A 1 199 ? 7.704 10.527 -0.569 1.00 47.88 199 SER A CA 1
ATOM 1616 C C . SER A 1 199 ? 8.209 11.537 -1.601 1.00 47.88 199 SER A C 1
ATOM 1618 O O . SER A 1 199 ? 7.439 12.424 -1.961 1.00 47.88 199 SER A O 1
ATOM 1620 N N . PRO A 1 200 ? 9.462 11.428 -2.084 1.00 43.88 200 PRO A N 1
ATOM 1621 C CA . PRO A 1 200 ? 9.985 12.351 -3.081 1.00 43.88 200 PRO A CA 1
ATOM 1622 C C . PRO A 1 200 ? 9.039 12.412 -4.276 1.00 43.88 200 PRO A C 1
ATOM 1624 O O . PRO A 1 200 ? 8.688 11.372 -4.833 1.00 43.88 200 PRO A O 1
ATOM 1627 N N . THR A 1 201 ? 8.645 13.611 -4.690 1.00 51.75 201 THR A N 1
ATOM 1628 C CA . THR A 1 201 ? 8.010 13.851 -5.987 1.00 51.75 201 THR A CA 1
ATOM 1629 C C . THR A 1 201 ? 9.086 13.735 -7.065 1.00 51.75 201 THR A C 1
ATOM 1631 O O . THR A 1 201 ? 9.452 14.717 -7.702 1.00 51.75 201 THR A O 1
ATOM 1634 N N . SER A 1 202 ? 9.697 12.556 -7.218 1.00 51.19 202 SER A N 1
ATOM 1635 C CA . SER A 1 202 ? 10.429 12.281 -8.452 1.00 51.19 202 SER A CA 1
ATOM 1636 C C . SER A 1 202 ? 9.428 12.422 -9.588 1.00 51.19 202 SER A C 1
ATOM 1638 O O . SER A 1 202 ? 8.304 11.935 -9.439 1.00 51.19 202 SER A O 1
ATOM 1640 N N . ASP A 1 203 ? 9.820 13.076 -10.672 1.00 61.44 203 ASP A N 1
ATOM 1641 C CA . ASP A 1 203 ? 8.978 13.197 -11.853 1.00 61.44 203 ASP A CA 1
ATOM 1642 C C . ASP A 1 203 ? 8.631 11.782 -12.339 1.00 61.44 203 ASP A C 1
ATOM 1644 O O . ASP A 1 203 ? 9.514 10.969 -12.623 1.00 61.44 203 ASP A O 1
ATOM 1648 N N . VAL A 1 204 ? 7.350 11.428 -12.268 1.00 71.69 204 VAL A N 1
ATOM 1649 C CA . VAL A 1 204 ? 6.846 10.119 -12.682 1.00 71.69 204 VAL A CA 1
ATOM 1650 C C . VAL A 1 204 ? 6.111 10.369 -13.982 1.00 71.69 204 VAL A C 1
ATOM 1652 O O . VAL A 1 204 ? 4.897 10.537 -13.984 1.00 71.69 204 VAL A O 1
ATOM 1655 N N . SER A 1 205 ? 6.864 10.443 -15.074 1.00 80.69 205 SER A N 1
ATOM 1656 C CA . SER A 1 205 ? 6.303 10.541 -16.413 1.00 80.69 205 SER A CA 1
ATOM 1657 C C . SER A 1 205 ? 6.105 9.145 -17.002 1.00 80.69 205 SER A C 1
ATOM 1659 O O . SER A 1 205 ? 6.906 8.225 -16.802 1.00 80.69 205 SER A O 1
ATOM 1661 N N . LEU A 1 206 ? 4.992 8.979 -17.708 1.00 85.38 206 LEU A N 1
ATOM 1662 C CA . LEU A 1 206 ? 4.655 7.767 -18.443 1.00 85.38 206 LEU A CA 1
ATOM 1663 C C . LEU A 1 206 ? 4.573 8.103 -19.929 1.00 85.38 206 LEU A C 1
ATOM 1665 O O . LEU A 1 206 ? 3.962 9.107 -20.293 1.00 85.38 206 LEU A O 1
ATOM 1669 N N . THR A 1 207 ? 5.151 7.256 -20.780 1.00 89.00 207 THR A N 1
ATOM 1670 C CA . THR A 1 207 ? 4.811 7.252 -22.209 1.00 89.00 207 THR A CA 1
ATOM 1671 C C . THR A 1 207 ? 3.349 6.844 -22.394 1.00 89.00 207 THR A C 1
ATOM 1673 O O . THR A 1 207 ? 2.758 6.215 -21.513 1.00 89.00 207 THR A O 1
ATOM 1676 N N . ASP A 1 208 ? 2.760 7.150 -23.549 1.00 87.38 208 ASP A N 1
ATOM 1677 C CA . ASP A 1 208 ? 1.378 6.754 -23.855 1.00 87.38 208 ASP A CA 1
ATOM 1678 C C . ASP A 1 208 ? 1.182 5.234 -23.773 1.00 87.38 208 ASP A C 1
ATOM 1680 O O . ASP A 1 208 ? 0.206 4.752 -23.197 1.00 87.38 208 ASP A O 1
ATOM 1684 N N . GLU A 1 209 ? 2.153 4.468 -24.273 1.00 89.81 209 GLU A N 1
ATOM 1685 C CA . GLU A 1 209 ? 2.147 3.005 -24.203 1.00 89.81 209 GLU A CA 1
ATOM 1686 C C . GLU A 1 209 ? 2.203 2.503 -22.754 1.00 89.81 209 GLU A C 1
ATOM 1688 O O . GLU A 1 209 ? 1.416 1.638 -22.358 1.00 89.81 209 GLU A O 1
ATOM 1693 N N . ALA A 1 210 ? 3.087 3.081 -21.933 1.00 91.44 210 ALA A N 1
ATOM 1694 C CA . ALA A 1 210 ? 3.193 2.723 -20.525 1.00 91.44 210 ALA A CA 1
ATOM 1695 C C . ALA A 1 210 ? 1.934 3.139 -19.748 1.00 91.44 210 ALA A C 1
ATOM 1697 O O . ALA A 1 210 ? 1.472 2.394 -18.887 1.00 91.44 210 ALA A O 1
ATOM 1698 N N . MET A 1 211 ? 1.319 4.277 -20.074 1.00 91.25 211 MET A N 1
ATOM 1699 C CA . MET A 1 211 ? 0.045 4.689 -19.487 1.00 91.25 211 MET A CA 1
ATOM 1700 C C . MET A 1 211 ? -1.074 3.701 -19.839 1.00 91.25 211 MET A C 1
ATOM 1702 O O . MET A 1 211 ? -1.782 3.233 -18.946 1.00 91.25 211 MET A O 1
ATOM 1706 N N . ALA A 1 212 ? -1.203 3.310 -21.109 1.00 91.12 212 ALA A N 1
ATOM 1707 C CA . ALA A 1 212 ? -2.182 2.309 -21.532 1.00 91.12 212 ALA A CA 1
ATOM 1708 C C . ALA A 1 212 ? -1.973 0.969 -20.803 1.00 91.12 212 ALA A C 1
ATOM 1710 O O . ALA A 1 212 ? -2.933 0.356 -20.319 1.00 91.12 212 ALA A O 1
ATOM 1711 N N . LYS A 1 213 ? -0.711 0.550 -20.644 1.00 95.38 213 LYS A N 1
ATOM 1712 C CA . LYS A 1 213 ? -0.336 -0.635 -19.867 1.00 95.38 213 LYS A CA 1
ATOM 1713 C C . LYS A 1 213 ? -0.704 -0.498 -18.387 1.00 95.38 213 LYS A C 1
ATOM 1715 O O . LYS A 1 213 ? -1.312 -1.421 -17.846 1.00 95.38 213 LYS A O 1
ATOM 1720 N N . ALA A 1 214 ? -0.408 0.637 -17.748 1.00 94.56 214 ALA A N 1
ATOM 1721 C CA . ALA A 1 214 ? -0.801 0.911 -16.364 1.00 94.56 214 ALA A CA 1
ATOM 1722 C C . ALA A 1 214 ? -2.320 0.842 -16.193 1.00 94.56 214 ALA A C 1
ATOM 1724 O O . ALA A 1 214 ? -2.803 0.222 -15.253 1.00 94.56 214 ALA A O 1
ATOM 1725 N N . MET A 1 215 ? -3.081 1.433 -17.114 1.00 93.56 215 MET A N 1
ATOM 1726 C CA . MET A 1 215 ? -4.542 1.420 -17.069 1.00 93.56 215 MET A CA 1
ATOM 1727 C C . MET A 1 215 ? -5.124 0.015 -17.220 1.00 93.56 215 MET A C 1
ATOM 1729 O O . MET A 1 215 ? -6.105 -0.304 -16.555 1.00 93.56 215 MET A O 1
ATOM 1733 N N . SER A 1 216 ? -4.528 -0.821 -18.072 1.00 95.12 216 SER A N 1
ATOM 1734 C CA . SER A 1 216 ? -4.905 -2.233 -18.191 1.00 95.12 216 SER A CA 1
ATOM 1735 C C . SER A 1 216 ? -4.591 -2.999 -16.900 1.00 95.12 216 SER A C 1
ATOM 1737 O O . SER A 1 216 ? -5.456 -3.676 -16.350 1.00 95.12 216 SER A O 1
ATOM 1739 N N . PHE A 1 217 ? -3.386 -2.811 -16.355 1.00 96.12 217 PHE A N 1
ATOM 1740 C CA . PHE A 1 217 ? -2.944 -3.444 -15.111 1.00 96.12 217 PHE A CA 1
ATOM 1741 C C . PHE A 1 217 ? -3.799 -3.039 -13.895 1.00 96.12 217 PHE A C 1
ATOM 1743 O O . PHE A 1 217 ? -4.101 -3.868 -13.041 1.00 96.12 217 PHE A O 1
ATOM 1750 N N . LEU A 1 218 ? -4.212 -1.770 -13.824 1.00 95.44 218 LEU A N 1
ATOM 1751 C CA . LEU A 1 218 ? -5.000 -1.198 -12.727 1.00 95.44 218 LEU A CA 1
ATOM 1752 C C . LEU A 1 218 ? -6.516 -1.293 -12.945 1.00 95.44 218 LEU A C 1
ATOM 1754 O O . LEU A 1 218 ? -7.273 -0.823 -12.097 1.00 95.44 218 LEU A O 1
ATOM 1758 N N . ALA A 1 219 ? -6.986 -1.885 -14.047 1.00 93.50 219 ALA A N 1
ATOM 1759 C CA . ALA A 1 219 ? -8.416 -1.989 -14.331 1.00 93.50 219 ALA A CA 1
ATOM 1760 C C . ALA A 1 219 ? -9.224 -2.628 -13.178 1.00 93.50 219 ALA A C 1
ATOM 1762 O O . ALA A 1 219 ? -10.240 -2.038 -12.807 1.00 93.50 219 ALA A O 1
ATOM 1763 N N . PRO A 1 220 ? -8.764 -3.722 -12.528 1.00 92.25 220 PRO A N 1
ATOM 1764 C CA . PRO A 1 220 ? -9.481 -4.298 -11.387 1.00 92.25 220 PRO A CA 1
ATOM 1765 C C . PRO A 1 220 ? -9.581 -3.344 -10.189 1.00 92.25 220 PRO A C 1
ATOM 1767 O O . PRO A 1 220 ? -10.580 -3.341 -9.475 1.00 92.25 220 PRO A O 1
ATOM 1770 N N . ASP A 1 221 ? -8.557 -2.510 -9.971 1.00 92.62 221 ASP A N 1
ATOM 1771 C CA . ASP A 1 221 ? -8.552 -1.528 -8.885 1.00 92.62 221 ASP A CA 1
ATOM 1772 C C . ASP A 1 221 ? -9.563 -0.408 -9.148 1.00 92.62 221 ASP A C 1
ATOM 1774 O O . ASP A 1 221 ? -10.288 -0.018 -8.235 1.00 92.62 221 ASP A O 1
ATOM 1778 N N . TYR A 1 222 ? -9.636 0.098 -10.382 1.00 90.50 222 TYR A N 1
ATOM 1779 C CA . TYR A 1 222 ? -10.623 1.118 -10.751 1.00 90.50 222 TYR A CA 1
ATOM 1780 C C . TYR A 1 222 ? -12.053 0.579 -10.764 1.00 90.50 222 TYR A C 1
ATOM 1782 O O . TYR A 1 222 ? -12.968 1.312 -10.399 1.00 90.50 222 TYR A O 1
ATOM 1790 N N . GLU A 1 223 ? -12.251 -0.680 -11.155 1.00 89.94 223 GLU A N 1
ATOM 1791 C CA . GLU A 1 223 ? -13.555 -1.339 -11.067 1.00 89.94 223 GLU A CA 1
ATOM 1792 C C . GLU A 1 223 ? -14.005 -1.460 -9.606 1.00 89.94 223 GLU A C 1
ATOM 1794 O O . GLU A 1 223 ? -15.093 -1.002 -9.259 1.00 89.94 223 GLU A O 1
ATOM 1799 N N . ALA A 1 224 ? -13.142 -1.988 -8.730 1.00 86.25 224 ALA A N 1
ATOM 1800 C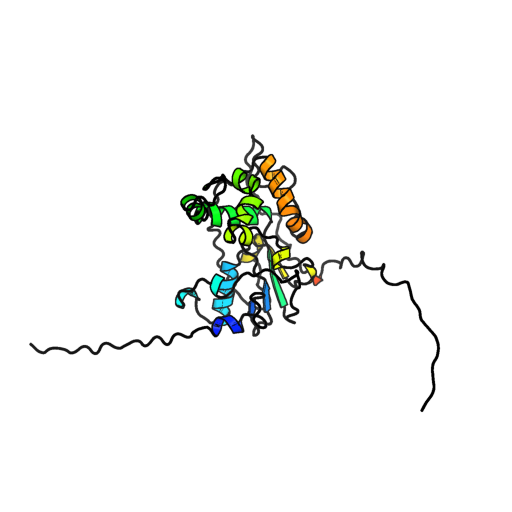 CA . ALA A 1 224 ? -13.448 -2.137 -7.310 1.00 86.25 224 ALA A CA 1
ATOM 1801 C C . ALA A 1 224 ? -13.697 -0.788 -6.618 1.00 86.25 224 ALA A C 1
ATOM 1803 O O . ALA A 1 224 ? -14.596 -0.674 -5.792 1.00 86.25 224 ALA A O 1
ATOM 1804 N N . MET A 1 225 ? -12.923 0.244 -6.967 1.00 83.62 225 MET A N 1
ATOM 1805 C CA . MET A 1 225 ? -13.026 1.587 -6.383 1.00 83.62 225 MET A CA 1
ATOM 1806 C C . MET A 1 225 ? -14.060 2.485 -7.075 1.00 83.62 225 MET A C 1
ATOM 1808 O O . MET A 1 225 ? -14.105 3.689 -6.790 1.00 83.62 225 MET A O 1
ATOM 1812 N N . GLY A 1 226 ? -14.886 1.925 -7.966 1.00 74.31 226 GLY A N 1
ATOM 1813 C CA . GLY A 1 226 ? -15.944 2.641 -8.668 1.00 74.31 226 GLY A CA 1
ATOM 1814 C C . GLY A 1 226 ? -16.882 3.344 -7.684 1.00 74.31 226 GLY A C 1
ATOM 1815 O O . GLY A 1 226 ? -17.606 2.705 -6.928 1.00 74.31 226 GLY A O 1
ATOM 1816 N N . GLY A 1 227 ? -16.846 4.678 -7.674 1.00 71.56 227 GLY A N 1
ATOM 1817 C CA . GLY A 1 227 ? -17.596 5.523 -6.732 1.00 71.56 227 GLY A CA 1
ATOM 1818 C C . GLY A 1 227 ? -16.719 6.337 -5.774 1.00 71.56 227 GLY A C 1
ATOM 1819 O O . GLY A 1 227 ? -17.176 7.366 -5.275 1.00 71.56 227 GLY A O 1
ATOM 1820 N N . ILE A 1 228 ? -15.456 5.940 -5.583 1.00 77.94 228 ILE A N 1
ATOM 1821 C CA . ILE A 1 228 ? -14.437 6.709 -4.845 1.00 77.94 228 ILE A CA 1
ATOM 1822 C C . ILE A 1 228 ? -13.458 7.340 -5.832 1.00 77.94 228 ILE A C 1
ATOM 1824 O O . ILE A 1 228 ? -13.277 8.556 -5.844 1.00 77.94 228 ILE A O 1
ATOM 1828 N N . TYR A 1 229 ? -12.873 6.513 -6.701 1.00 81.06 229 TYR A N 1
ATOM 1829 C CA . TYR A 1 229 ? -11.953 6.947 -7.744 1.00 81.06 229 TYR A CA 1
ATOM 1830 C C . TYR A 1 229 ? -12.521 6.602 -9.114 1.00 81.06 229 TYR A C 1
ATOM 1832 O O . TYR A 1 229 ? -13.209 5.600 -9.294 1.00 81.06 229 TYR A O 1
ATOM 1840 N N . SER A 1 230 ? -12.235 7.455 -10.089 1.00 73.06 230 SER A N 1
ATOM 1841 C CA . SER A 1 230 ? -12.567 7.213 -11.490 1.00 73.06 230 SER A CA 1
ATOM 1842 C C . SER A 1 230 ? -11.282 7.057 -12.280 1.00 73.06 230 SER A C 1
ATOM 1844 O O . SER A 1 230 ? -10.281 7.706 -11.967 1.00 73.06 230 SER A O 1
ATOM 1846 N N . LYS A 1 231 ? -11.317 6.208 -13.308 1.00 74.00 231 LYS A N 1
ATOM 1847 C CA . LYS A 1 231 ? -10.207 6.101 -14.251 1.00 74.00 231 LYS A CA 1
ATOM 1848 C C . LYS A 1 231 ? -9.918 7.496 -14.826 1.00 74.00 231 LYS A C 1
ATOM 1850 O O . LYS A 1 231 ? -10.869 8.161 -15.250 1.00 74.00 231 LYS A O 1
ATOM 1855 N N . PRO A 1 232 ? -8.653 7.950 -14.851 1.00 67.31 232 PRO A N 1
ATOM 1856 C CA . PRO A 1 232 ? -8.305 9.190 -15.520 1.00 67.31 232 PRO A CA 1
ATOM 1857 C C . PRO A 1 232 ? -8.791 9.146 -16.970 1.00 67.31 232 PRO A C 1
ATOM 1859 O O . PRO A 1 232 ? -8.610 8.144 -17.663 1.00 67.31 232 PRO A O 1
ATOM 1862 N N . SER A 1 233 ? -9.396 10.235 -17.435 1.00 60.28 233 SER A N 1
ATOM 1863 C CA . SER A 1 233 ? -9.459 10.480 -18.878 1.00 60.28 233 SER A CA 1
ATOM 1864 C C . SER A 1 233 ? -8.031 10.691 -19.395 1.00 60.28 233 SER A C 1
ATOM 1866 O O . SER A 1 233 ? -7.180 11.139 -18.621 1.00 60.28 233 SER A O 1
ATOM 1868 N N . ASP A 1 234 ? -7.763 10.420 -20.677 1.00 51.03 234 ASP A N 1
ATOM 1869 C CA . ASP A 1 234 ? -6.441 10.514 -21.341 1.00 51.03 234 ASP A CA 1
ATOM 1870 C C . ASP A 1 234 ? -5.781 11.925 -21.308 1.00 51.03 234 ASP A C 1
ATOM 1872 O O . ASP A 1 234 ? -4.918 12.254 -22.121 1.00 51.03 234 ASP A O 1
ATOM 1876 N N . SER A 1 235 ? -6.208 12.823 -20.420 1.00 46.06 235 SER A N 1
ATOM 1877 C CA . SER A 1 235 ? -5.722 14.194 -20.263 1.00 46.06 235 SER A CA 1
ATOM 1878 C C . SER A 1 235 ? -5.695 14.712 -18.817 1.00 46.06 235 SER A C 1
ATOM 1880 O O . SER A 1 235 ? -5.371 15.879 -18.628 1.00 46.06 235 SER A O 1
ATOM 1882 N N . SER A 1 236 ? -6.047 13.914 -17.797 1.00 47.22 236 SER A N 1
ATOM 1883 C CA . SER A 1 236 ? -6.317 14.448 -16.444 1.00 47.22 236 SER A CA 1
ATOM 1884 C C . SER A 1 236 ? -5.385 13.976 -15.321 1.00 47.22 236 SER A C 1
ATOM 1886 O O . SER A 1 236 ? -5.628 14.327 -14.168 1.00 47.22 236 SER A O 1
ATOM 1888 N N . TRP A 1 237 ? -4.339 13.190 -15.596 1.00 51.06 237 TRP A N 1
ATOM 1889 C CA . TRP A 1 237 ? -3.387 12.799 -14.547 1.00 51.06 237 TRP A CA 1
ATOM 1890 C C . TRP A 1 237 ? -2.243 13.827 -14.431 1.00 51.06 237 TRP A C 1
ATOM 1892 O O . TRP A 1 237 ? -1.614 14.132 -15.441 1.00 51.06 237 TRP A O 1
ATOM 1902 N N . PRO A 1 238 ? -1.924 14.353 -13.232 1.00 47.00 238 PRO A N 1
ATOM 1903 C CA . PRO A 1 238 ? -0.951 15.440 -13.054 1.00 47.00 238 PRO A CA 1
ATOM 1904 C C . PRO A 1 238 ? 0.508 15.095 -13.416 1.00 47.00 238 PRO A C 1
ATOM 1906 O O . PRO A 1 238 ? 1.319 16.009 -13.524 1.00 47.00 238 PRO A O 1
ATOM 1909 N N . GLY A 1 239 ? 0.851 13.818 -13.631 1.00 40.88 239 GLY A N 1
ATOM 1910 C CA . GLY A 1 239 ? 2.141 13.388 -14.203 1.00 40.88 239 GLY A CA 1
ATOM 1911 C C . GLY A 1 239 ? 2.064 12.920 -15.667 1.00 40.88 239 GLY A C 1
ATOM 1912 O O . GLY A 1 239 ? 3.047 12.421 -16.213 1.00 40.88 239 GLY A O 1
ATOM 1913 N N . TYR A 1 240 ? 0.901 13.045 -16.315 1.00 34.00 240 TYR A N 1
ATOM 1914 C CA . TYR A 1 240 ? 0.724 12.741 -17.733 1.00 34.00 240 TYR A CA 1
ATOM 1915 C C . TYR A 1 240 ? 0.965 14.019 -18.533 1.00 34.00 240 TYR A C 1
ATOM 1917 O O . TYR A 1 240 ? 0.078 14.853 -18.714 1.00 34.00 240 TYR A O 1
ATOM 1925 N N . VAL A 1 241 ? 2.203 14.199 -18.985 1.00 32.31 241 VAL A N 1
ATOM 1926 C CA . VAL A 1 241 ? 2.563 15.308 -19.867 1.00 32.31 241 VAL A CA 1
ATOM 1927 C C . VAL A 1 241 ? 2.280 14.879 -21.306 1.00 32.31 241 VAL A C 1
ATOM 1929 O O . VAL A 1 241 ? 3.117 14.243 -21.942 1.00 32.31 241 VAL A O 1
ATOM 1932 N N . LYS A 1 242 ? 1.130 15.285 -21.864 1.00 32.44 242 LYS A N 1
ATOM 1933 C CA . LYS A 1 242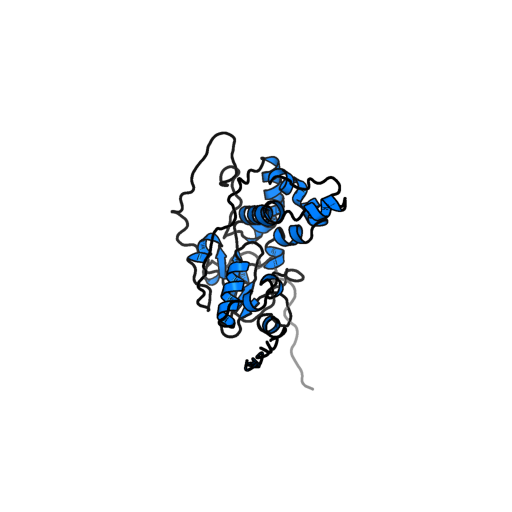 ? 1.076 15.533 -23.316 1.00 32.44 242 LYS A CA 1
ATOM 1934 C C . LYS A 1 242 ? 2.078 16.642 -23.605 1.00 32.44 242 LYS A C 1
ATOM 1936 O O . LYS A 1 242 ? 2.136 17.611 -22.853 1.00 32.44 242 LYS A O 1
ATOM 1941 N N . SER A 1 243 ? 2.870 16.484 -24.659 1.00 34.19 243 SER A N 1
ATOM 1942 C CA . SER A 1 243 ? 4.127 17.190 -24.950 1.00 34.19 243 SER A CA 1
ATOM 1943 C C . SER A 1 243 ? 4.107 18.733 -25.039 1.00 34.19 243 SER A C 1
ATOM 1945 O O . SER A 1 243 ? 4.973 19.291 -25.707 1.00 34.19 243 SER A O 1
ATOM 1947 N N . SER A 1 244 ? 3.178 19.473 -24.422 1.00 29.33 244 SER A N 1
ATOM 1948 C CA . SER A 1 244 ? 3.145 20.934 -24.548 1.00 29.33 244 SER A CA 1
ATOM 1949 C C . SER A 1 244 ? 2.350 21.743 -23.507 1.00 29.33 244 SER A C 1
ATOM 1951 O O . SER A 1 244 ? 1.940 22.841 -23.869 1.00 29.33 244 SER A O 1
ATOM 1953 N N . GLN A 1 245 ? 2.111 21.320 -22.253 1.00 26.28 245 GLN A N 1
ATOM 1954 C CA . GLN A 1 245 ? 1.564 22.253 -21.234 1.00 26.28 245 GLN A CA 1
ATOM 1955 C C . GLN A 1 245 ? 1.636 21.732 -19.785 1.00 26.28 245 GLN A C 1
ATOM 1957 O O . GLN A 1 245 ? 1.161 20.644 -19.486 1.00 26.28 245 GLN A O 1
ATOM 1962 N N . LEU A 1 246 ? 2.198 22.544 -18.880 1.00 23.91 246 LEU A N 1
ATOM 1963 C CA . LEU A 1 246 ? 2.254 22.327 -17.426 1.00 23.91 246 LEU A CA 1
ATOM 1964 C C . LEU A 1 246 ? 1.088 23.059 -16.743 1.00 23.91 246 LEU A C 1
ATOM 1966 O O . LEU A 1 246 ? 0.941 24.265 -16.939 1.00 23.91 246 LEU A O 1
ATOM 1970 N N . TRP A 1 247 ? 0.315 22.370 -15.900 1.00 27.48 247 TRP A N 1
ATOM 1971 C CA . TRP A 1 247 ? -0.717 22.978 -15.046 1.00 27.48 247 TRP A CA 1
ATOM 1972 C C . TRP A 1 247 ? -0.548 22.593 -13.572 1.00 27.48 247 TRP A C 1
ATOM 1974 O O . TRP A 1 247 ? -0.038 21.524 -13.242 1.00 27.48 247 TRP A O 1
ATOM 1984 N N . ARG A 1 248 ? -0.970 23.507 -12.687 1.00 23.00 248 ARG A N 1
ATOM 1985 C CA . ARG A 1 248 ? -0.995 23.367 -11.222 1.00 23.00 248 ARG A CA 1
ATOM 1986 C C . ARG A 1 248 ? -2.356 22.840 -10.758 1.00 23.00 248 ARG A C 1
ATOM 1988 O O . ARG A 1 248 ? -3.378 23.223 -11.313 1.00 23.00 248 ARG A O 1
ATOM 1995 N N . TYR A 1 249 ? -2.338 21.996 -9.729 1.00 25.98 249 TYR A N 1
ATOM 1996 C CA . TYR A 1 249 ? -3.522 21.452 -9.057 1.00 25.98 249 TYR A CA 1
ATOM 1997 C C . TYR A 1 249 ? -4.218 22.541 -8.225 1.00 25.98 249 TYR A C 1
ATOM 1999 O O . TYR A 1 249 ? -3.552 23.181 -7.410 1.00 25.98 249 TYR A O 1
ATOM 2007 N N . ASP A 1 250 ? -5.531 22.711 -8.396 1.00 24.12 250 ASP A N 1
ATOM 2008 C CA . ASP A 1 250 ? -6.377 23.531 -7.520 1.00 24.12 250 ASP A CA 1
ATOM 2009 C C . ASP A 1 250 ? -7.197 22.606 -6.608 1.00 24.12 250 ASP A C 1
ATOM 2011 O O . ASP A 1 250 ? -7.870 21.685 -7.069 1.00 24.12 250 ASP A O 1
ATOM 2015 N N . VAL A 1 251 ? -7.086 22.803 -5.294 1.00 28.94 251 VAL A N 1
ATOM 2016 C CA . VAL A 1 251 ? -7.561 21.870 -4.245 1.00 28.94 251 VAL A CA 1
ATOM 2017 C C . VAL A 1 251 ? -9.025 22.149 -3.842 1.00 28.94 251 VAL A C 1
ATOM 2019 O O . VAL A 1 251 ? -9.550 21.558 -2.904 1.00 28.94 251 VAL A O 1
ATOM 2022 N N . ALA A 1 252 ? -9.718 23.043 -4.550 1.00 26.36 252 ALA A N 1
ATOM 2023 C CA . ALA A 1 252 ? -10.953 23.660 -4.067 1.00 26.36 252 ALA A CA 1
ATOM 2024 C C . ALA A 1 252 ? -12.253 22.836 -4.235 1.00 26.36 252 ALA A C 1
ATOM 2026 O O . ALA A 1 252 ? -13.284 23.269 -3.735 1.00 26.36 252 ALA A O 1
ATOM 2027 N N . GLU A 1 253 ? -12.255 21.659 -4.879 1.00 30.64 253 GLU A N 1
ATOM 2028 C CA . GLU A 1 253 ? -13.512 20.936 -5.200 1.00 30.64 253 GLU A CA 1
ATOM 2029 C C . GLU A 1 253 ? -13.724 19.574 -4.504 1.00 30.64 253 GLU A C 1
ATOM 2031 O O . GLU A 1 253 ? -14.711 18.888 -4.766 1.00 30.64 253 GLU A O 1
ATOM 2036 N N . THR A 1 254 ? -12.859 19.175 -3.565 1.00 33.47 254 THR A N 1
ATOM 2037 C CA . THR A 1 254 ? -12.991 17.888 -2.833 1.00 33.47 254 THR A CA 1
ATOM 2038 C C . THR A 1 254 ? -13.528 17.991 -1.402 1.00 33.47 254 THR A C 1
ATOM 2040 O O . THR A 1 254 ? -13.561 16.991 -0.680 1.00 33.47 254 THR A O 1
ATOM 2043 N N . GLU A 1 255 ? -14.017 19.156 -0.980 1.00 31.45 255 GLU A N 1
ATOM 2044 C CA . GLU A 1 255 ? -14.718 19.299 0.299 1.00 31.45 255 GLU A CA 1
ATOM 2045 C C . GLU A 1 255 ? -16.127 18.673 0.212 1.00 31.45 255 GLU A C 1
ATOM 2047 O O . GLU A 1 255 ? -17.085 19.342 -0.157 1.00 31.45 255 GLU A O 1
ATOM 2052 N N . SER A 1 256 ? -16.256 17.360 0.475 1.00 37.81 256 SER A N 1
ATOM 2053 C CA . SER A 1 256 ? -17.439 16.718 1.120 1.00 37.81 256 SER A CA 1
ATOM 2054 C C . SER A 1 256 ? -17.587 15.197 0.923 1.00 37.81 256 SER A C 1
ATOM 2056 O O . SER A 1 256 ? -18.633 14.652 1.271 1.00 37.81 256 SER A O 1
ATOM 2058 N N . LYS A 1 257 ? -16.601 14.446 0.416 1.00 36.91 257 LYS A N 1
ATOM 2059 C CA . LYS A 1 257 ? -16.786 12.991 0.215 1.00 36.91 257 LYS A CA 1
ATOM 2060 C C . LYS A 1 257 ? -16.070 12.128 1.252 1.00 36.91 257 LYS A C 1
ATOM 2062 O O . LYS A 1 257 ? -15.198 11.346 0.892 1.00 36.91 257 LYS A O 1
ATOM 2067 N N . ILE A 1 258 ? -16.513 12.211 2.509 1.00 40.25 258 ILE A N 1
ATOM 2068 C CA . ILE A 1 258 ? -16.551 11.008 3.352 1.00 40.25 258 ILE A CA 1
ATOM 2069 C C . ILE A 1 258 ? -17.754 10.212 2.850 1.00 40.25 258 ILE A C 1
ATOM 2071 O O . ILE A 1 258 ? -18.898 10.644 3.006 1.00 40.25 258 ILE A O 1
ATOM 2075 N N . VAL A 1 259 ? -17.509 9.078 2.198 1.00 46.38 259 VAL A N 1
ATOM 2076 C CA . VAL A 1 259 ? -18.593 8.190 1.776 1.00 46.38 259 VAL A CA 1
ATOM 2077 C C . VAL A 1 259 ? -18.996 7.353 2.982 1.00 46.38 259 VAL A C 1
ATOM 2079 O O . VAL A 1 259 ? -18.414 6.311 3.264 1.00 46.38 259 VAL A O 1
ATOM 2082 N N . ASP A 1 260 ? -19.995 7.838 3.714 1.00 46.66 260 ASP A N 1
ATOM 2083 C CA . ASP A 1 260 ? -20.778 6.993 4.608 1.00 46.66 260 ASP A CA 1
ATOM 2084 C C . ASP A 1 260 ? -21.556 5.997 3.736 1.00 46.66 260 ASP A C 1
ATOM 2086 O O . ASP A 1 260 ? -22.590 6.329 3.146 1.00 46.66 260 ASP A O 1
ATOM 2090 N N . MET A 1 261 ? -21.023 4.779 3.610 1.00 45.84 261 MET A N 1
ATOM 2091 C CA . MET A 1 261 ? -21.607 3.707 2.798 1.00 45.84 261 MET A CA 1
ATOM 2092 C C . MET A 1 261 ? -23.038 3.361 3.239 1.00 45.84 261 MET A C 1
ATOM 2094 O O . MET A 1 261 ? -23.816 2.852 2.432 1.00 45.84 261 MET A O 1
ATOM 2098 N N . THR A 1 262 ? -23.430 3.700 4.476 1.00 41.16 262 THR A N 1
ATOM 2099 C CA . THR A 1 262 ? -24.800 3.499 4.974 1.00 41.16 262 THR A CA 1
ATOM 2100 C C . THR A 1 262 ? -25.816 4.482 4.376 1.00 41.16 262 THR A C 1
ATOM 2102 O O . THR A 1 262 ? -27.022 4.245 4.462 1.00 41.16 262 THR A O 1
ATOM 2105 N N . LYS A 1 263 ? -25.347 5.563 3.735 1.00 34.72 263 LYS A N 1
ATOM 2106 C CA . LYS A 1 263 ? -26.175 6.611 3.109 1.00 34.72 263 LYS A CA 1
ATOM 2107 C C . LYS A 1 263 ? -26.184 6.576 1.586 1.00 34.72 263 LYS A C 1
ATOM 2109 O O . LYS A 1 263 ? -26.943 7.328 0.973 1.00 34.72 263 LYS A O 1
ATOM 2114 N N . LEU A 1 264 ? -25.379 5.722 0.956 1.00 37.66 264 LEU A N 1
ATOM 2115 C CA . LEU A 1 264 ? -25.527 5.476 -0.472 1.00 37.66 264 LEU A CA 1
ATOM 2116 C C . LEU A 1 264 ? -26.834 4.709 -0.709 1.00 37.66 264 LEU A C 1
ATOM 2118 O O . LEU A 1 264 ? -27.141 3.786 0.050 1.00 37.66 264 LEU A O 1
ATOM 2122 N N . PRO A 1 265 ? -27.620 5.054 -1.748 1.00 31.34 265 PRO A N 1
ATOM 2123 C CA . PRO A 1 265 ? -28.741 4.223 -2.138 1.00 31.34 265 PRO A CA 1
ATOM 2124 C C . PRO A 1 265 ? -28.160 2.857 -2.465 1.00 31.34 265 PRO A C 1
ATOM 2126 O O . PRO A 1 265 ? -27.446 2.700 -3.454 1.00 31.34 265 PRO A O 1
ATOM 2129 N N . SER A 1 266 ? -28.426 1.883 -1.591 1.00 38.78 266 SER A N 1
ATOM 2130 C CA . SER A 1 266 ? -28.069 0.495 -1.824 1.00 38.78 266 SER A CA 1
ATOM 2131 C C . SER A 1 266 ? -28.469 0.186 -3.257 1.00 38.78 266 SER A C 1
ATOM 2133 O O . SER A 1 266 ? -29.651 0.322 -3.593 1.00 38.78 266 SER A O 1
ATOM 2135 N N . SER A 1 267 ? -27.516 -0.196 -4.100 1.00 38.81 267 SER A N 1
ATOM 2136 C CA . SER A 1 267 ? -27.768 -0.739 -5.430 1.00 38.81 267 SER A CA 1
ATOM 2137 C C . SER A 1 267 ? -28.416 -2.122 -5.285 1.00 38.81 267 SER A C 1
ATOM 2139 O O . SER A 1 267 ? -27.982 -3.127 -5.834 1.00 38.81 267 SER A O 1
ATOM 2141 N N . ARG A 1 268 ? -29.546 -2.175 -4.569 1.00 37.00 268 ARG A N 1
ATOM 2142 C CA . ARG A 1 268 ? -30.588 -3.191 -4.652 1.00 37.00 268 ARG A CA 1
ATOM 2143 C C . ARG A 1 268 ? -31.301 -3.028 -5.989 1.00 37.00 268 ARG A C 1
ATOM 2145 O O . ARG A 1 268 ? -32.506 -2.814 -6.041 1.00 37.00 268 ARG A O 1
ATOM 2152 N N . LEU A 1 269 ? -30.549 -3.117 -7.076 1.00 36.22 269 LEU A N 1
ATOM 2153 C CA . LEU A 1 269 ? -31.117 -3.276 -8.401 1.00 36.22 269 LEU A CA 1
ATOM 2154 C C . LEU A 1 269 ? -30.280 -4.191 -9.294 1.00 36.22 269 LEU A C 1
ATOM 2156 O O . LEU A 1 269 ? -30.388 -4.085 -10.496 1.00 36.22 269 LEU A O 1
ATOM 2160 N N . PHE A 1 270 ? -29.505 -5.127 -8.741 1.00 35.09 270 PHE A N 1
ATOM 2161 C CA . PHE A 1 270 ? -29.051 -6.316 -9.473 1.00 35.09 270 PHE A CA 1
ATOM 2162 C C . PHE A 1 270 ? -28.796 -7.452 -8.477 1.00 35.09 270 PHE A C 1
ATOM 2164 O O . PHE A 1 270 ? -27.682 -7.633 -8.022 1.00 35.09 270 PHE A O 1
ATOM 2171 N N . MET A 1 271 ? -29.870 -8.136 -8.058 1.00 31.20 271 MET A N 1
ATOM 2172 C CA . MET A 1 271 ? -29.914 -9.514 -7.505 1.00 31.20 271 MET A CA 1
ATOM 2173 C C . MET A 1 271 ? -31.367 -9.844 -7.083 1.00 31.20 271 MET A C 1
ATOM 2175 O O . MET A 1 271 ? -31.654 -10.330 -5.993 1.00 31.20 271 MET A O 1
ATOM 2179 N N . LYS A 1 272 ? -32.335 -9.549 -7.963 1.00 30.56 272 LYS A N 1
ATOM 2180 C CA . LYS A 1 272 ? -33.708 -10.090 -7.904 1.00 30.56 272 LYS A CA 1
ATOM 2181 C C . LYS A 1 272 ? -33.973 -10.952 -9.144 1.00 30.56 272 LYS A C 1
ATOM 2183 O O . LYS A 1 272 ? -34.955 -10.774 -9.846 1.00 30.56 272 LYS A O 1
ATOM 2188 N N . GLN A 1 273 ? -33.067 -11.890 -9.412 1.00 31.56 273 GLN A N 1
ATOM 2189 C CA . GLN A 1 273 ? -33.296 -13.042 -10.291 1.00 31.56 273 GLN A CA 1
ATOM 2190 C C . GLN A 1 273 ? -32.578 -14.269 -9.711 1.00 31.56 273 GLN A C 1
ATOM 2192 O O . GLN A 1 273 ? -31.669 -14.834 -10.299 1.00 31.56 273 GLN A O 1
ATOM 2197 N N . ALA A 1 274 ? -32.988 -14.663 -8.507 1.00 30.28 274 ALA A N 1
ATOM 2198 C CA . ALA A 1 274 ? -32.762 -16.010 -7.978 1.00 30.28 274 ALA A CA 1
ATOM 2199 C C . ALA A 1 274 ? -33.917 -16.419 -7.043 1.00 30.28 274 ALA A C 1
ATOM 2201 O O . ALA A 1 274 ? -33.723 -17.062 -6.018 1.00 30.28 274 ALA A O 1
ATOM 2202 N N . SER A 1 275 ? -35.145 -16.017 -7.386 1.00 36.06 275 SER A N 1
ATOM 2203 C CA . SER A 1 275 ? -36.368 -16.500 -6.740 1.00 36.06 275 SER A CA 1
ATOM 2204 C C . SER A 1 275 ? -37.376 -16.893 -7.817 1.00 36.06 275 SER A C 1
ATOM 2206 O O . SER A 1 275 ? -38.148 -16.057 -8.286 1.00 36.06 275 SER A O 1
ATOM 2208 N N . GLY A 1 276 ? -37.346 -18.159 -8.233 1.00 29.61 276 GLY A N 1
ATOM 2209 C CA . GLY A 1 276 ? -38.341 -18.701 -9.156 1.00 29.61 276 GLY A CA 1
ATOM 2210 C C . GLY A 1 276 ? -37.991 -20.071 -9.731 1.00 29.61 276 GLY A C 1
ATOM 2211 O O . GLY A 1 276 ? -37.686 -20.127 -10.910 1.00 29.61 276 GLY A O 1
ATOM 2212 N N . PHE A 1 277 ? -38.029 -21.123 -8.895 1.00 28.22 277 PHE A N 1
ATOM 2213 C CA . PHE A 1 277 ? -38.172 -22.583 -9.161 1.00 28.22 277 PHE A CA 1
ATOM 2214 C C . PHE A 1 277 ? -37.435 -23.310 -8.012 1.00 28.22 277 PHE A C 1
ATOM 2216 O O . PHE A 1 277 ? -36.245 -23.092 -7.858 1.00 28.22 277 PHE A O 1
ATOM 2223 N N . LEU A 1 278 ? -37.981 -24.126 -7.104 1.00 30.67 278 LEU A N 1
ATOM 2224 C CA . LEU A 1 278 ? -39.156 -25.002 -7.024 1.00 30.67 278 LEU A CA 1
ATOM 2225 C C . LEU A 1 278 ? -39.609 -25.036 -5.545 1.00 30.67 278 LEU A C 1
ATOM 2227 O O . LEU A 1 278 ? -38.800 -25.266 -4.656 1.00 30.67 278 LEU A O 1
ATOM 2231 N N . ARG A 1 279 ? -40.841 -24.619 -5.243 1.00 29.73 279 ARG A N 1
ATOM 2232 C CA . ARG A 1 279 ? -42.052 -25.438 -4.995 1.00 29.73 279 ARG A CA 1
ATOM 2233 C C . ARG A 1 279 ? -42.429 -25.550 -3.517 1.00 29.73 279 ARG A C 1
ATOM 2235 O O . ARG A 1 279 ? -41.881 -26.317 -2.738 1.00 29.73 279 ARG A O 1
ATOM 2242 N N . HIS A 1 280 ? -43.478 -24.800 -3.213 1.00 28.25 280 HIS A N 1
ATOM 2243 C CA . HIS A 1 280 ? -44.419 -25.039 -2.138 1.00 28.25 280 HIS A CA 1
ATOM 2244 C C . HIS A 1 280 ? -45.221 -26.335 -2.391 1.00 28.25 280 HIS A C 1
ATOM 2246 O O . HIS A 1 280 ? -45.628 -26.595 -3.521 1.00 28.25 280 HIS A O 1
ATOM 2252 N N . GLN A 1 281 ? -45.527 -27.017 -1.282 1.00 29.03 281 GLN A N 1
ATOM 2253 C CA . GLN A 1 281 ? -46.626 -27.965 -1.024 1.00 29.03 281 GLN A CA 1
ATOM 2254 C C . GLN A 1 281 ? -46.506 -29.422 -1.504 1.00 29.03 281 GLN A C 1
ATOM 2256 O O . GLN A 1 281 ? -46.644 -29.715 -2.684 1.00 29.03 281 GLN A O 1
ATOM 2261 N N . LEU A 1 282 ? -46.450 -30.348 -0.535 1.00 27.52 282 LEU A N 1
ATOM 2262 C CA . LEU A 1 282 ? -47.623 -31.138 -0.117 1.00 27.52 282 LEU A CA 1
ATOM 2263 C C . LEU A 1 282 ? -47.425 -31.729 1.304 1.00 27.52 282 LEU A C 1
ATOM 2265 O O . LEU A 1 282 ? -46.445 -32.416 1.555 1.00 27.52 282 LEU A O 1
ATOM 2269 N N . ILE A 1 283 ? -48.413 -31.443 2.173 1.00 30.59 283 ILE A N 1
ATOM 2270 C CA . ILE A 1 283 ? -48.997 -32.303 3.236 1.00 30.59 283 ILE A CA 1
ATOM 2271 C C . ILE A 1 283 ? -48.107 -32.578 4.471 1.00 30.59 283 ILE A C 1
ATOM 2273 O O . ILE A 1 283 ? -47.162 -33.347 4.416 1.00 30.59 283 ILE A O 1
ATOM 2277 N N . ARG A 1 284 ? -48.253 -31.874 5.608 1.00 30.86 284 ARG A N 1
ATOM 2278 C CA . ARG A 1 284 ? -49.257 -32.029 6.697 1.00 30.86 284 ARG A CA 1
ATOM 2279 C C . ARG A 1 284 ? -49.566 -33.472 7.144 1.00 30.86 284 ARG A C 1
ATOM 2281 O O . ARG A 1 284 ? -50.458 -34.095 6.593 1.00 30.86 284 ARG A O 1
ATOM 2288 N N . GLY A 1 285 ? -48.989 -33.838 8.292 1.00 27.03 285 GLY A N 1
ATOM 2289 C CA . GLY A 1 285 ? -49.646 -34.616 9.352 1.00 27.03 285 GLY A CA 1
ATOM 2290 C C . GLY A 1 285 ? -49.415 -36.125 9.307 1.00 27.03 285 GLY A C 1
ATOM 2291 O O . GLY A 1 285 ? -49.771 -36.776 8.338 1.00 27.03 285 GLY A O 1
ATOM 2292 N N . VAL A 1 286 ? -48.928 -36.707 10.398 1.00 29.44 286 VAL A N 1
ATOM 2293 C CA . VAL A 1 286 ? -49.728 -37.219 11.521 1.00 29.44 286 VAL A CA 1
ATOM 2294 C C . VAL A 1 286 ? -48.761 -37.776 12.575 1.00 29.44 286 VAL A C 1
ATOM 2296 O O . VAL A 1 286 ? -47.649 -38.185 12.259 1.00 29.44 286 VAL A O 1
ATOM 2299 N N . LEU A 1 287 ? -49.198 -37.658 13.825 1.00 34.50 287 LEU A N 1
ATOM 2300 C CA . LEU A 1 287 ? -48.675 -38.280 15.035 1.00 34.50 287 LEU A CA 1
ATOM 2301 C C . LEU A 1 287 ? -48.392 -39.779 14.842 1.00 34.50 287 LEU A C 1
ATOM 2303 O O . LEU A 1 287 ? -49.283 -40.497 14.401 1.00 34.50 287 LEU A O 1
ATOM 2307 N N . ASP A 1 288 ? -47.176 -40.212 15.167 1.00 38.56 288 ASP A N 1
ATOM 2308 C CA . ASP A 1 288 ? -46.839 -41.271 16.138 1.00 38.56 288 ASP A CA 1
ATOM 2309 C C . ASP A 1 288 ? -45.309 -41.428 16.216 1.00 38.56 288 ASP A C 1
ATOM 2311 O O . ASP A 1 288 ? -44.640 -41.365 15.156 1.00 38.56 288 ASP A O 1
#